Protein AF-A0A838WVD1-F1 (afdb_monomer_lite)

Foldseek 3Di:
DDDDDPDPDDLPVLVVLVVCLVVLVVVLVVVLVVCLVVVHPQLLLCLAFNAQQDFLQVCCVVDVDPVSVVSLVNCLPRFQQSVLSVLLSLLLVLLVVVVVCVVVVHDWPPCVLVVLVVQLVVQVCCCLQPALPGCSNLSSLLSNVQRVQVVDDPVSLVVQLVVLLVCLLVVLVVQLVVLVVVCVVCVPPDVPPPPPRPRRADDAPDSVRSSVVCVVCVPVSCPCSVSSNSLSSNSSSVSSVCVVVVVSPPVVVVSLVVLLCQQVVPLSCVLSVCNRGPGSSSVSCSNRPSSSSNNSND

InterPro domains:
  IPR052529 Bacterial Transport-Associated Protein [PTHR30590] (8-264)

pLDDT: mean 87.18, std 15.04, range [35.09, 98.69]

Sequence (298 aa):
MSTTALSGARHVGLDVARGIAILGTLATNIWIFSASAAGEKSLTMEALFGDANFALARELSANPSVDAVINALLHLITDGKFLGLLTIMFGIGLEIQRQSAERRGRRWPGGYYWRAGLLAVEGLINYIFVFEFDVLMGYGLTALAVAPILARSERVQKIFMWVALTVHVSAIVALDTLVALFSSAMPDGGQDAPEDTMQLGVPTDNYWAMVQHRVSHFVDGRLEIPIMFIMGLGIFIIGARLYRAGLFDPARADLRRKVLIVGLGIGLPLDWGMRLFATSAAAMTTRYVTSAIVAFGV

Radius of gyration: 20.8 Å; chains: 1; bounding box: 60×41×58 Å

Organism: NCBI:txid2594913

Structure (mmCIF, N/CA/C/O backbone):
data_AF-A0A838WVD1-F1
#
_entry.id   AF-A0A838WVD1-F1
#
loop_
_atom_site.group_PDB
_atom_site.id
_atom_site.type_symbol
_atom_site.label_atom_id
_atom_site.label_alt_id
_atom_site.label_comp_id
_atom_site.label_asym_id
_atom_site.label_entity_id
_atom_site.label_seq_id
_atom_site.pdbx_PDB_ins_code
_atom_site.Cartn_x
_atom_site.Cartn_y
_atom_site.Cartn_z
_atom_site.occupancy
_atom_site.B_iso_or_equiv
_atom_site.auth_seq_id
_atom_site.auth_comp_id
_atom_site.auth_asym_id
_atom_site.auth_atom_id
_atom_site.pdbx_PDB_model_num
ATOM 1 N N . MET A 1 1 ? -33.747 22.829 27.692 1.00 35.09 1 MET A N 1
ATOM 2 C CA . MET A 1 1 ? -33.307 21.420 27.762 1.00 35.09 1 MET A CA 1
ATOM 3 C C . MET A 1 1 ? -33.005 20.949 26.350 1.00 35.09 1 MET A C 1
ATOM 5 O O . MET A 1 1 ? -33.848 21.107 25.479 1.00 35.09 1 MET A O 1
ATOM 9 N N . SER A 1 2 ? -31.765 20.507 26.141 1.00 42.59 2 SER A N 1
ATOM 10 C CA . SER A 1 2 ? -31.131 20.113 24.878 1.00 42.59 2 SER A CA 1
ATOM 11 C C . SER A 1 2 ? -31.869 19.039 24.087 1.00 42.59 2 SER A C 1
ATOM 13 O O . SER A 1 2 ? -32.365 18.089 24.682 1.00 42.59 2 SER A O 1
ATOM 15 N N . THR A 1 3 ? -31.786 19.113 22.755 1.00 40.19 3 THR A N 1
ATOM 16 C CA . THR A 1 3 ? -31.232 18.041 21.893 1.00 40.19 3 THR A CA 1
ATOM 17 C C . THR A 1 3 ? -31.234 18.488 20.427 1.00 40.19 3 THR A C 1
ATOM 19 O O . THR A 1 3 ? -32.081 18.104 19.628 1.00 40.19 3 THR A O 1
ATOM 22 N N . THR A 1 4 ? -30.252 19.301 20.037 1.00 41.97 4 THR A N 1
ATOM 23 C CA . THR A 1 4 ? -29.861 19.405 18.627 1.00 41.97 4 THR A CA 1
ATOM 24 C C . THR A 1 4 ? -29.060 18.153 18.289 1.00 41.97 4 THR A C 1
ATOM 26 O O . THR A 1 4 ? -27.954 17.948 18.787 1.00 41.97 4 THR A O 1
ATOM 29 N N . ALA A 1 5 ? -29.666 17.271 17.498 1.00 38.56 5 ALA A N 1
ATOM 30 C CA . ALA A 1 5 ? -29.039 16.071 16.975 1.00 38.56 5 ALA A CA 1
ATOM 31 C C . ALA A 1 5 ? -27.717 16.430 16.274 1.00 38.56 5 ALA A C 1
ATOM 33 O O . ALA A 1 5 ? -27.703 17.181 15.299 1.00 38.56 5 ALA A O 1
ATOM 34 N N . LEU A 1 6 ? -26.602 15.891 16.773 1.00 40.25 6 LEU A N 1
ATOM 35 C CA . LEU A 1 6 ? -25.313 15.946 16.093 1.00 40.25 6 LEU A CA 1
ATOM 36 C C . LEU A 1 6 ? -25.417 15.109 14.814 1.00 40.25 6 LEU A C 1
ATOM 38 O O . LEU A 1 6 ? -25.216 13.895 14.821 1.00 40.25 6 LEU A O 1
ATOM 42 N N . SER A 1 7 ? -25.769 15.784 13.719 1.00 43.06 7 SER A N 1
ATOM 43 C CA . SER A 1 7 ? -25.481 15.362 12.351 1.00 43.06 7 SER A CA 1
ATOM 44 C C . SER A 1 7 ? -24.085 14.739 12.316 1.00 43.06 7 SER A C 1
ATOM 46 O O . SER A 1 7 ? -23.120 15.388 12.721 1.00 43.06 7 SER A O 1
ATOM 48 N N . GLY A 1 8 ? -23.989 13.479 11.879 1.00 47.72 8 GLY A N 1
ATOM 49 C CA . GLY A 1 8 ? -22.740 12.722 11.834 1.00 47.72 8 GLY A CA 1
ATOM 50 C C . GLY A 1 8 ? -21.636 13.545 11.182 1.00 47.72 8 GLY A C 1
ATOM 51 O O . GLY A 1 8 ? -21.687 13.807 9.983 1.00 47.72 8 GLY A O 1
ATOM 52 N N . ALA A 1 9 ? -20.674 13.994 11.988 1.00 57.19 9 ALA A N 1
ATOM 53 C CA . ALA A 1 9 ? -19.609 14.872 11.536 1.00 57.19 9 ALA A CA 1
ATOM 54 C C . ALA A 1 9 ? -18.816 14.167 10.430 1.00 57.19 9 ALA A C 1
ATOM 56 O O . ALA A 1 9 ? -18.104 13.190 10.666 1.00 57.19 9 ALA A O 1
ATOM 57 N N . ARG A 1 10 ? -18.986 14.645 9.198 1.00 67.69 10 ARG A N 1
ATOM 58 C CA . ARG A 1 10 ? -18.217 14.210 8.039 1.00 67.69 10 ARG A CA 1
ATOM 59 C C . ARG A 1 10 ? -16.758 14.595 8.280 1.00 67.69 10 ARG A C 1
ATOM 61 O O . ARG A 1 10 ? -16.444 15.772 8.439 1.00 67.69 10 ARG A O 1
ATOM 68 N N . HIS A 1 11 ? -15.864 13.613 8.335 1.00 79.69 11 HIS A N 1
ATOM 69 C CA . HIS A 1 11 ? -14.438 13.879 8.500 1.00 79.69 11 HIS A CA 1
ATOM 70 C C . HIS A 1 11 ? -13.853 14.325 7.158 1.00 79.69 11 HIS A C 1
ATOM 72 O O . HIS A 1 11 ? -13.430 13.493 6.362 1.00 79.69 11 HIS A O 1
ATOM 78 N N . VAL A 1 12 ? -13.814 15.638 6.913 1.00 86.06 12 VAL A N 1
ATOM 79 C CA . VAL A 1 12 ? -13.289 16.214 5.659 1.00 86.06 12 VAL A CA 1
ATOM 80 C C . VAL A 1 12 ? -11.885 15.688 5.345 1.00 86.06 12 VAL A C 1
ATOM 82 O O . VAL A 1 12 ? -11.628 15.284 4.218 1.00 86.06 12 VAL A O 1
ATOM 85 N N . GLY A 1 13 ? -11.004 15.594 6.348 1.00 84.00 13 GLY A N 1
ATOM 86 C CA . GLY A 1 13 ? -9.653 15.051 6.162 1.00 84.00 13 GLY A CA 1
ATOM 87 C C . GLY A 1 13 ? -9.627 13.592 5.692 1.00 84.00 13 GLY A C 1
ATOM 88 O O . GLY A 1 13 ? -8.783 13.231 4.882 1.00 84.00 13 GLY A O 1
ATOM 89 N N . LEU A 1 14 ? -10.581 12.764 6.131 1.00 88.44 14 LEU A N 1
ATOM 90 C CA . LEU A 1 14 ? -10.693 11.378 5.669 1.00 88.44 14 LEU A CA 1
ATOM 91 C C . LEU A 1 14 ? -11.142 11.308 4.205 1.00 88.44 14 LEU A C 1
ATOM 93 O O . LEU A 1 14 ? -10.646 10.479 3.446 1.00 88.44 14 LEU A O 1
ATOM 97 N N . ASP A 1 15 ? -12.078 12.165 3.805 1.00 90.69 15 ASP A N 1
ATOM 98 C CA . ASP A 1 15 ? -12.553 12.203 2.422 1.00 90.69 15 ASP A CA 1
ATOM 99 C C . ASP A 1 15 ? -11.473 12.718 1.468 1.00 90.69 15 ASP A C 1
ATOM 101 O O . ASP A 1 15 ? -11.310 12.167 0.381 1.00 90.69 15 ASP A O 1
ATOM 105 N N . VAL A 1 16 ? -10.700 13.721 1.896 1.00 90.56 16 VAL A N 1
ATOM 106 C CA . VAL A 1 16 ? -9.538 14.220 1.148 1.00 90.56 16 VAL A CA 1
ATOM 107 C C . VAL A 1 16 ? -8.487 13.121 1.002 1.00 90.56 16 VAL A C 1
ATOM 109 O O . VAL A 1 16 ? -8.063 12.854 -0.118 1.00 90.56 16 VAL A O 1
ATOM 112 N N . ALA A 1 17 ? -8.131 12.422 2.085 1.00 90.44 17 ALA A N 1
ATOM 113 C CA . ALA A 1 17 ? -7.160 11.327 2.033 1.00 90.44 17 ALA A CA 1
ATOM 114 C C . ALA A 1 17 ? -7.601 10.204 1.076 1.00 90.44 17 ALA A C 1
ATOM 116 O O . ALA A 1 17 ? -6.805 9.720 0.273 1.00 90.44 17 ALA A O 1
ATOM 117 N N . ARG A 1 18 ? -8.889 9.831 1.085 1.00 92.12 18 ARG A N 1
ATOM 118 C CA . ARG A 1 18 ? -9.450 8.873 0.114 1.00 92.12 18 ARG A CA 1
ATOM 119 C C . ARG A 1 18 ? -9.379 9.386 -1.320 1.00 92.12 18 ARG A C 1
ATOM 121 O O . ARG A 1 18 ? -9.012 8.624 -2.209 1.00 92.12 18 ARG A O 1
ATOM 128 N N . GLY A 1 19 ? -9.724 10.654 -1.539 1.00 93.06 19 GLY A N 1
ATOM 129 C CA . GLY A 1 19 ? -9.631 11.294 -2.850 1.00 93.06 19 GLY A CA 1
ATOM 130 C C . GLY A 1 19 ? -8.204 11.266 -3.394 1.00 93.06 19 GLY A C 1
ATOM 131 O O . GLY A 1 19 ? -7.999 10.837 -4.525 1.00 93.06 19 GLY A O 1
ATOM 132 N N . ILE A 1 20 ? -7.220 11.626 -2.565 1.00 94.06 20 ILE A N 1
ATOM 133 C CA . ILE A 1 20 ? -5.791 11.564 -2.905 1.00 94.06 20 ILE A CA 1
ATOM 134 C C . ILE A 1 20 ? -5.376 10.129 -3.240 1.00 94.06 20 ILE A C 1
ATOM 136 O O . ILE A 1 20 ? -4.711 9.908 -4.245 1.00 94.06 20 ILE A O 1
ATOM 140 N N . ALA A 1 21 ? -5.802 9.146 -2.444 1.00 93.19 21 ALA A N 1
ATOM 141 C CA . ALA A 1 21 ? -5.465 7.744 -2.669 1.00 93.19 21 ALA A CA 1
ATOM 142 C C . ALA A 1 21 ? -5.989 7.224 -4.020 1.00 93.19 21 ALA A C 1
ATOM 144 O O . ALA A 1 21 ? -5.251 6.586 -4.770 1.00 93.19 21 ALA A O 1
ATOM 145 N N . ILE A 1 22 ? -7.246 7.536 -4.356 1.00 91.81 22 ILE A N 1
ATOM 146 C CA . ILE A 1 22 ? -7.880 7.117 -5.616 1.00 91.81 22 ILE A CA 1
ATOM 147 C C . ILE A 1 22 ? -7.259 7.851 -6.808 1.00 91.81 22 ILE A C 1
ATOM 149 O O . ILE A 1 22 ? -6.852 7.208 -7.773 1.00 91.81 22 ILE A O 1
ATOM 153 N N . LEU A 1 23 ? -7.154 9.182 -6.742 1.00 93.12 23 LEU A N 1
ATOM 154 C CA . LEU A 1 23 ? -6.596 9.990 -7.831 1.00 93.12 23 LEU A CA 1
ATOM 155 C C . LEU A 1 23 ? -5.118 9.684 -8.064 1.00 93.12 23 LEU A C 1
ATOM 157 O O . LEU A 1 23 ? -4.689 9.597 -9.209 1.00 93.12 23 LEU A O 1
ATOM 161 N N . GLY A 1 24 ? -4.349 9.477 -6.997 1.00 91.19 24 GLY A N 1
ATOM 162 C CA . GLY A 1 24 ? -2.950 9.088 -7.091 1.00 91.19 24 GLY A CA 1
ATOM 163 C C . GLY A 1 24 ? -2.775 7.705 -7.707 1.00 91.19 24 GLY A C 1
ATOM 164 O O . GLY A 1 24 ? -1.950 7.538 -8.601 1.00 91.19 24 GLY A O 1
ATOM 165 N N . THR A 1 25 ? -3.604 6.732 -7.320 1.00 90.12 25 THR A N 1
ATOM 166 C CA . THR A 1 25 ? -3.602 5.396 -7.946 1.00 90.12 25 THR A CA 1
ATOM 167 C C . THR A 1 25 ? -3.969 5.475 -9.428 1.00 90.12 25 THR A C 1
ATOM 169 O O . THR A 1 25 ? -3.321 4.842 -10.258 1.00 90.12 25 THR A O 1
ATOM 172 N N . LEU A 1 26 ? -4.963 6.292 -9.789 1.00 90.50 26 LEU A N 1
ATOM 173 C CA . LEU A 1 26 ? -5.331 6.533 -11.184 1.00 90.50 26 LEU A CA 1
ATOM 174 C C . LEU A 1 26 ? -4.173 7.162 -11.972 1.00 90.50 26 LEU A C 1
ATOM 176 O O . LEU A 1 26 ? -3.810 6.652 -13.027 1.00 90.50 26 LEU A O 1
ATOM 180 N N . ALA A 1 27 ? -3.572 8.234 -11.451 1.00 88.44 27 ALA A N 1
ATOM 181 C CA . ALA A 1 27 ? -2.465 8.932 -12.100 1.00 88.44 27 ALA A CA 1
ATOM 182 C C . ALA A 1 27 ? -1.240 8.024 -12.286 1.00 88.44 27 ALA A C 1
ATOM 184 O O . ALA A 1 27 ? -0.632 8.029 -13.353 1.00 88.44 27 ALA A O 1
ATOM 185 N N . THR A 1 28 ? -0.926 7.204 -11.278 1.00 85.31 28 THR A N 1
ATOM 186 C CA . THR A 1 28 ? 0.168 6.221 -11.337 1.00 85.31 28 THR A CA 1
ATOM 187 C C . THR A 1 28 ? -0.062 5.229 -12.472 1.00 85.31 28 THR A C 1
ATOM 189 O O . THR A 1 28 ? 0.830 5.007 -13.282 1.00 85.31 28 THR A O 1
ATOM 192 N N . ASN A 1 29 ? -1.274 4.678 -12.576 1.00 86.38 29 ASN A N 1
ATOM 193 C CA . ASN A 1 29 ? -1.613 3.742 -13.644 1.00 86.38 29 ASN A CA 1
ATOM 194 C C . ASN A 1 29 ? -1.562 4.405 -15.025 1.00 86.38 29 ASN A C 1
ATOM 196 O O . ASN A 1 29 ? -0.965 3.842 -15.933 1.00 86.38 29 ASN A O 1
ATOM 200 N N . ILE A 1 30 ? -2.123 5.611 -15.188 1.00 85.62 30 ILE A N 1
ATOM 201 C CA . ILE A 1 30 ? -2.049 6.352 -16.462 1.00 85.62 30 ILE A CA 1
ATOM 202 C C . ILE A 1 30 ? -0.594 6.526 -16.900 1.00 85.62 30 ILE A C 1
ATOM 204 O O . ILE A 1 30 ? -0.271 6.272 -18.058 1.00 85.62 30 ILE A O 1
ATOM 208 N N . TRP A 1 31 ? 0.280 6.932 -15.980 1.00 83.69 31 TRP A N 1
ATOM 209 C CA . TRP A 1 31 ? 1.696 7.109 -16.274 1.00 83.69 31 TRP A CA 1
ATOM 210 C C . TRP A 1 31 ? 2.372 5.793 -16.674 1.00 83.69 31 TRP A C 1
ATOM 212 O O . TRP A 1 31 ? 3.015 5.740 -17.720 1.00 83.69 31 TRP A O 1
ATOM 222 N N . ILE A 1 32 ? 2.168 4.723 -15.900 1.00 76.81 32 ILE A N 1
ATOM 223 C CA . ILE A 1 32 ? 2.732 3.399 -16.188 1.00 76.81 32 ILE A CA 1
ATOM 224 C C . ILE A 1 32 ? 2.278 2.889 -17.568 1.00 76.81 32 ILE A C 1
ATOM 226 O O . ILE A 1 32 ? 3.111 2.439 -18.356 1.00 76.81 32 ILE A O 1
ATOM 230 N N . PHE A 1 33 ? 0.987 3.005 -17.903 1.00 77.88 33 PHE A N 1
ATOM 231 C CA . PHE A 1 33 ? 0.474 2.582 -19.213 1.00 77.88 33 PHE A CA 1
ATOM 232 C C . PHE A 1 33 ? 0.971 3.458 -20.353 1.00 77.88 33 PHE A C 1
ATOM 234 O O . PHE A 1 33 ? 1.273 2.936 -21.421 1.00 77.88 33 PHE A O 1
ATOM 241 N N . SER A 1 34 ? 1.080 4.769 -20.137 1.00 79.88 34 SER A N 1
ATOM 242 C CA . SER A 1 34 ? 1.618 5.682 -21.145 1.00 79.88 34 SER A CA 1
ATOM 243 C C . SER A 1 34 ? 3.074 5.354 -21.471 1.00 79.88 34 SER A C 1
ATOM 245 O O . SER A 1 34 ? 3.424 5.293 -22.645 1.00 79.88 34 SER A O 1
ATOM 247 N N . ALA A 1 35 ? 3.902 5.112 -20.450 1.00 71.06 35 ALA A N 1
ATOM 248 C CA . ALA A 1 35 ? 5.304 4.741 -20.636 1.00 71.06 35 ALA A CA 1
ATOM 249 C C . ALA A 1 35 ? 5.429 3.379 -21.342 1.00 71.06 35 ALA A C 1
ATOM 251 O O . ALA A 1 35 ? 6.171 3.246 -22.312 1.00 71.06 35 ALA A O 1
ATOM 252 N N . SER A 1 36 ? 4.627 2.393 -20.923 1.00 69.25 36 SER A N 1
ATOM 253 C CA . SER A 1 36 ? 4.601 1.071 -21.559 1.00 69.25 36 SER A CA 1
ATOM 254 C C . SER A 1 36 ? 4.162 1.134 -23.027 1.00 69.25 36 SER A C 1
ATOM 256 O O . SER A 1 36 ? 4.754 0.468 -23.871 1.00 69.25 36 SER A O 1
ATOM 258 N N . ALA A 1 37 ? 3.141 1.932 -23.355 1.00 68.88 37 ALA A N 1
ATOM 259 C CA . ALA A 1 37 ? 2.635 2.072 -24.722 1.00 68.88 37 ALA A CA 1
ATOM 260 C C . ALA A 1 37 ? 3.615 2.800 -25.656 1.00 68.88 37 ALA A C 1
ATOM 262 O O . ALA A 1 37 ? 3.606 2.559 -26.861 1.00 68.88 37 ALA A O 1
ATOM 263 N N . ALA A 1 38 ? 4.465 3.674 -25.112 1.00 65.81 38 ALA A N 1
ATOM 264 C CA . ALA A 1 38 ? 5.511 4.363 -25.862 1.00 65.81 38 ALA A CA 1
ATOM 265 C C . ALA A 1 38 ? 6.726 3.465 -26.178 1.00 65.81 38 ALA A C 1
ATOM 267 O O . ALA A 1 38 ? 7.640 3.904 -26.873 1.00 65.81 38 ALA A O 1
ATOM 268 N N . GLY A 1 39 ? 6.750 2.216 -25.687 1.00 62.53 39 GLY A N 1
ATOM 269 C CA . GLY A 1 39 ? 7.909 1.325 -25.803 1.00 62.53 39 GLY A CA 1
ATOM 270 C C . GLY A 1 39 ? 9.106 1.792 -24.969 1.00 62.53 39 GLY A C 1
ATOM 271 O O . GLY A 1 39 ? 10.232 1.351 -25.196 1.00 62.53 39 GLY A O 1
ATOM 272 N N . GLU A 1 40 ? 8.877 2.706 -24.024 1.00 62.69 40 GLU A N 1
ATOM 273 C CA . GLU A 1 40 ? 9.912 3.225 -23.144 1.00 62.69 40 GLU A CA 1
ATOM 274 C C . GLU A 1 40 ? 10.187 2.224 -22.024 1.00 62.69 40 GLU A C 1
ATOM 276 O O . GLU A 1 40 ? 9.269 1.669 -21.409 1.00 62.69 40 GLU A O 1
ATOM 281 N N . LYS A 1 41 ? 11.467 2.033 -21.697 1.00 62.31 41 LYS A N 1
ATOM 282 C CA . LYS A 1 41 ? 11.830 1.349 -20.461 1.00 62.31 41 LYS A CA 1
ATOM 283 C C . LYS A 1 41 ? 11.465 2.265 -19.293 1.00 62.31 41 LYS A C 1
ATOM 285 O O . LYS A 1 41 ? 12.146 3.244 -19.005 1.00 62.31 41 LYS A O 1
ATOM 290 N N . SER A 1 42 ? 10.320 2.006 -18.666 1.00 62.47 42 SER A N 1
ATOM 291 C CA . SER A 1 42 ? 9.891 2.782 -17.504 1.00 62.47 42 SER A CA 1
ATOM 292 C C . SER A 1 42 ? 10.791 2.472 -16.312 1.00 62.47 42 SER A C 1
ATOM 294 O O . SER A 1 42 ? 10.905 1.311 -15.920 1.00 62.47 42 SER A O 1
ATOM 296 N N . LEU A 1 43 ? 11.311 3.510 -15.649 1.00 66.69 43 LEU A N 1
ATOM 297 C CA . LEU A 1 43 ? 12.110 3.386 -14.419 1.00 66.69 43 LEU A CA 1
ATOM 298 C C . LEU A 1 43 ? 11.388 2.583 -13.318 1.00 66.69 43 LEU A C 1
ATOM 300 O O . LEU A 1 43 ? 12.031 1.979 -12.469 1.00 66.69 43 LEU A O 1
ATOM 304 N N . THR A 1 44 ? 10.046 2.553 -13.316 1.00 63.56 44 THR A N 1
ATOM 305 C CA . THR A 1 44 ? 9.276 1.693 -12.393 1.00 63.56 44 THR A CA 1
ATOM 306 C C . THR A 1 44 ? 9.383 0.212 -12.722 1.00 63.56 44 THR A C 1
ATOM 308 O O . THR A 1 44 ? 9.531 -0.596 -11.810 1.00 63.56 44 THR A O 1
ATOM 311 N N . MET A 1 45 ? 9.302 -0.145 -14.001 1.00 64.12 45 MET A N 1
ATOM 312 C CA . MET A 1 45 ? 9.375 -1.534 -14.448 1.00 64.12 45 MET A CA 1
ATOM 313 C C . MET A 1 45 ? 10.809 -2.044 -14.404 1.00 64.12 45 MET A C 1
ATOM 315 O O . MET A 1 45 ? 11.032 -3.169 -13.979 1.00 64.12 45 MET A O 1
ATOM 319 N N . GLU A 1 46 ? 11.785 -1.197 -14.729 1.00 66.75 46 GLU A N 1
ATOM 320 C CA . GLU A 1 46 ? 13.200 -1.514 -14.531 1.00 66.75 46 GLU A CA 1
ATOM 321 C C . GLU A 1 46 ? 13.519 -1.750 -13.057 1.00 66.75 46 GLU A C 1
ATOM 323 O O . GLU A 1 46 ? 14.163 -2.744 -12.725 1.00 66.75 46 GLU A O 1
ATOM 328 N N . ALA A 1 47 ? 13.001 -0.887 -12.174 1.00 62.19 47 ALA A N 1
ATOM 329 C CA . ALA A 1 47 ? 13.169 -1.052 -10.740 1.00 62.19 47 ALA A CA 1
ATOM 330 C C . ALA A 1 47 ? 12.525 -2.342 -10.217 1.00 62.19 47 ALA A C 1
ATOM 332 O O . ALA A 1 47 ? 13.103 -2.979 -9.349 1.00 62.19 47 ALA A O 1
ATOM 333 N N . LEU A 1 48 ? 11.349 -2.736 -10.709 1.00 61.78 48 LEU A N 1
ATOM 334 C CA . LEU A 1 48 ? 10.639 -3.903 -10.176 1.00 61.78 48 LEU A CA 1
ATOM 335 C C . LEU A 1 48 ? 11.039 -5.231 -10.838 1.00 61.78 48 LEU A C 1
ATOM 337 O O . LEU A 1 48 ? 11.030 -6.257 -10.160 1.00 61.78 48 LEU A O 1
ATOM 341 N N . PHE A 1 49 ? 11.368 -5.228 -12.133 1.00 62.12 49 PHE A N 1
ATOM 342 C CA . PHE A 1 49 ? 11.437 -6.447 -12.951 1.00 62.12 49 PHE A CA 1
ATOM 343 C C . PHE A 1 49 ? 12.515 -6.444 -14.051 1.00 62.12 49 PHE A C 1
ATOM 345 O O . PHE A 1 49 ? 12.652 -7.452 -14.737 1.00 62.12 49 PHE A O 1
ATOM 352 N N . GLY A 1 50 ? 13.246 -5.343 -14.269 1.00 67.94 50 GLY A N 1
ATOM 353 C CA . GLY A 1 50 ? 14.144 -5.211 -15.428 1.00 67.94 50 GLY A CA 1
ATOM 354 C C . GLY A 1 50 ? 15.585 -5.640 -15.161 1.00 67.94 50 GLY A C 1
ATOM 355 O O . GLY A 1 50 ? 16.034 -6.665 -15.658 1.00 67.94 50 GLY A O 1
ATOM 356 N N . ASP A 1 51 ? 16.325 -4.844 -14.391 1.00 77.12 51 ASP A N 1
ATOM 357 C CA . ASP A 1 51 ? 17.733 -5.099 -14.060 1.00 77.12 51 ASP A CA 1
ATOM 358 C C . ASP A 1 51 ? 17.912 -4.903 -12.564 1.00 77.12 51 ASP A C 1
ATOM 360 O O . ASP A 1 51 ? 17.760 -3.781 -12.100 1.00 77.12 51 ASP A O 1
ATOM 364 N N . ALA A 1 52 ? 18.265 -5.956 -11.820 1.00 80.44 52 ALA A N 1
ATOM 365 C CA . ALA A 1 52 ? 18.463 -5.939 -10.366 1.00 80.44 52 ALA A CA 1
ATOM 366 C C . ALA A 1 52 ? 19.655 -5.078 -9.887 1.00 80.44 52 ALA A C 1
ATOM 368 O O . ALA A 1 52 ? 19.766 -4.779 -8.690 1.00 80.44 52 ALA A O 1
ATOM 369 N N . ASN A 1 53 ? 20.543 -4.675 -10.801 1.00 83.62 53 ASN A N 1
ATOM 370 C CA . ASN A 1 53 ? 21.681 -3.791 -10.541 1.00 83.62 53 ASN A CA 1
ATOM 371 C C . ASN A 1 53 ? 21.394 -2.319 -10.877 1.00 83.62 53 ASN A C 1
ATOM 373 O O . ASN A 1 53 ? 22.233 -1.450 -10.580 1.00 83.62 53 ASN A O 1
ATOM 377 N N . PHE A 1 54 ? 20.226 -2.025 -11.455 1.00 85.81 54 PHE A N 1
ATOM 378 C CA . PHE A 1 54 ? 19.765 -0.670 -11.734 1.00 85.81 54 PHE A CA 1
ATOM 379 C C . PHE A 1 54 ? 19.754 0.171 -10.452 1.00 85.81 54 PHE A C 1
ATOM 381 O O . PHE A 1 54 ? 19.271 -0.273 -9.415 1.00 85.81 54 PHE A O 1
ATOM 388 N N . ALA A 1 55 ? 20.271 1.398 -10.513 1.00 90.31 55 ALA A N 1
ATOM 389 C CA . ALA A 1 55 ? 20.204 2.356 -9.412 1.00 90.31 55 ALA A CA 1
ATOM 390 C C . ALA A 1 55 ? 19.855 3.739 -9.962 1.00 90.31 55 ALA A C 1
ATOM 392 O O . ALA A 1 55 ? 20.583 4.277 -10.801 1.00 90.31 55 ALA A O 1
ATOM 393 N N . LEU A 1 56 ? 18.775 4.338 -9.458 1.00 89.69 56 LEU A N 1
ATOM 394 C CA . LEU A 1 56 ? 18.188 5.547 -10.037 1.00 89.69 56 LEU A CA 1
ATOM 395 C C . LEU A 1 56 ? 19.157 6.737 -10.058 1.00 89.69 56 LEU A C 1
ATOM 397 O O . LEU A 1 56 ? 19.246 7.440 -11.060 1.00 89.69 56 LEU A O 1
ATOM 401 N N . ALA A 1 57 ? 19.922 6.962 -8.985 1.00 91.56 57 ALA A N 1
ATOM 402 C CA . ALA A 1 57 ? 20.906 8.046 -8.952 1.00 91.56 57 ALA A CA 1
ATOM 403 C C . ALA A 1 57 ? 22.039 7.840 -9.970 1.00 91.56 57 ALA A C 1
ATOM 405 O O . ALA A 1 57 ? 22.552 8.816 -10.515 1.00 91.56 57 ALA A O 1
ATOM 406 N N . ARG A 1 58 ? 22.416 6.583 -10.247 1.00 90.12 58 ARG A N 1
ATOM 407 C CA . ARG A 1 58 ? 23.431 6.256 -11.257 1.00 90.12 58 ARG A CA 1
ATOM 408 C C . ARG A 1 58 ? 22.897 6.544 -12.654 1.00 90.12 58 ARG A C 1
ATOM 410 O O . ARG A 1 58 ? 23.588 7.206 -13.422 1.00 90.12 58 ARG A O 1
ATOM 417 N N . GLU A 1 59 ? 21.664 6.130 -12.933 1.00 86.81 59 GLU A N 1
ATOM 418 C CA . GLU A 1 59 ? 21.007 6.394 -14.214 1.00 86.81 59 GLU A CA 1
ATOM 419 C C . GLU A 1 59 ? 20.864 7.895 -14.471 1.00 86.81 59 GLU A C 1
ATOM 421 O O . GLU A 1 59 ? 21.322 8.395 -15.493 1.00 86.81 59 GLU A O 1
ATOM 426 N N . LEU A 1 60 ? 20.351 8.647 -13.494 1.00 89.69 60 LEU A N 1
ATOM 427 C CA . LEU A 1 60 ? 20.235 10.104 -13.597 1.00 89.69 60 LEU A CA 1
ATOM 428 C C . LEU A 1 60 ? 21.589 10.798 -13.787 1.00 89.69 60 LEU A C 1
ATOM 430 O O . LEU A 1 60 ? 21.650 11.847 -14.421 1.00 89.69 60 LEU A O 1
ATOM 434 N N . SER A 1 61 ? 22.672 10.241 -13.235 1.00 90.25 61 SER A N 1
ATOM 435 C CA . SER A 1 61 ? 24.020 10.788 -13.424 1.00 90.25 61 SER A CA 1
ATOM 436 C C . SER A 1 61 ? 24.607 10.479 -14.803 1.00 90.25 61 SER A C 1
ATOM 438 O O . SER A 1 61 ? 25.338 11.306 -15.346 1.00 90.25 61 SER A O 1
ATOM 440 N N . ALA A 1 62 ? 24.288 9.312 -15.368 1.00 88.38 62 ALA A N 1
ATOM 441 C CA . ALA A 1 62 ? 24.761 8.887 -16.681 1.00 88.38 62 ALA A CA 1
ATOM 442 C C . ALA A 1 62 ? 23.957 9.547 -17.812 1.00 88.38 62 ALA A C 1
ATOM 444 O O . ALA A 1 62 ? 24.541 10.009 -18.790 1.00 88.38 62 ALA A O 1
ATOM 445 N N . ASN A 1 63 ? 22.636 9.647 -17.639 1.00 83.62 63 ASN A N 1
ATOM 446 C CA . ASN A 1 63 ? 21.680 10.156 -18.618 1.00 83.62 63 ASN A CA 1
ATOM 447 C C . ASN A 1 63 ? 20.769 11.242 -17.999 1.00 83.62 63 ASN A C 1
ATOM 449 O O . ASN A 1 63 ? 19.581 11.004 -17.770 1.00 83.62 63 ASN A O 1
ATOM 453 N N . PRO A 1 64 ? 21.280 12.462 -17.735 1.00 85.38 64 PRO A N 1
ATOM 454 C CA . PRO A 1 64 ? 20.522 13.542 -17.093 1.00 85.38 64 PRO A CA 1
ATOM 455 C C . PRO A 1 64 ? 19.557 14.255 -18.062 1.00 85.38 64 PRO A C 1
ATOM 457 O O . PRO A 1 64 ? 19.581 15.482 -18.193 1.00 85.38 64 PRO A O 1
ATOM 460 N N . SER A 1 65 ? 18.718 13.511 -18.784 1.00 88.56 65 SER A N 1
ATOM 461 C CA . SER A 1 65 ? 17.684 14.109 -19.633 1.00 88.56 65 SER A CA 1
ATOM 462 C C . SER A 1 65 ? 16.524 14.653 -18.791 1.00 88.56 65 SER A C 1
ATOM 464 O O . SER A 1 65 ? 16.261 14.194 -17.676 1.00 88.56 65 SER A O 1
ATOM 466 N N . VAL A 1 66 ? 15.799 15.640 -19.327 1.00 87.88 66 VAL A N 1
ATOM 467 C CA . VAL A 1 66 ? 14.594 16.185 -18.673 1.00 87.88 66 VAL A CA 1
ATOM 468 C C . VAL A 1 66 ? 13.565 15.077 -18.443 1.00 87.88 66 VAL A C 1
ATOM 470 O O . VAL A 1 66 ? 12.989 14.990 -17.360 1.00 87.88 66 VAL A O 1
ATOM 473 N N . ASP A 1 67 ? 13.402 14.189 -19.420 1.00 83.94 67 ASP A N 1
ATOM 474 C CA . ASP A 1 67 ? 12.464 13.071 -19.342 1.00 83.94 67 ASP A CA 1
ATOM 475 C C . ASP A 1 67 ? 12.872 12.060 -18.263 1.00 83.94 67 ASP A C 1
ATOM 477 O O . ASP A 1 67 ? 12.017 11.595 -17.507 1.00 83.94 67 ASP A O 1
ATOM 481 N N . ALA A 1 68 ? 14.171 11.772 -18.112 1.00 83.12 68 ALA A N 1
ATOM 482 C CA . ALA A 1 68 ? 14.675 10.902 -17.049 1.00 83.12 68 ALA A CA 1
ATOM 483 C C . ALA A 1 68 ? 14.404 11.500 -15.661 1.00 83.12 68 ALA A C 1
ATOM 485 O O . ALA A 1 68 ? 13.937 10.801 -14.761 1.00 83.12 68 ALA A O 1
ATOM 486 N N . VAL A 1 69 ? 14.614 12.811 -15.492 1.00 88.25 69 VAL A N 1
ATOM 487 C CA . VAL A 1 69 ? 14.321 13.512 -14.231 1.00 88.25 69 VAL A CA 1
ATOM 488 C C . VAL A 1 69 ? 12.822 13.501 -13.923 1.00 88.25 69 VAL A C 1
ATOM 490 O O . VAL A 1 69 ? 12.436 13.233 -12.784 1.00 88.25 69 VAL A O 1
ATOM 493 N N . ILE A 1 70 ? 11.964 13.757 -14.915 1.00 87.81 70 ILE A N 1
ATOM 494 C CA . ILE A 1 70 ? 10.506 13.724 -14.733 1.00 87.81 70 ILE A CA 1
ATOM 495 C C . ILE A 1 70 ? 10.052 12.318 -14.332 1.00 87.81 70 ILE A C 1
ATOM 497 O O . ILE A 1 70 ? 9.349 12.171 -13.330 1.00 87.81 70 ILE A O 1
ATOM 501 N N . ASN A 1 71 ? 10.488 11.283 -15.053 1.00 84.81 71 ASN A N 1
ATOM 502 C CA . ASN A 1 71 ? 10.142 9.899 -14.735 1.00 84.81 71 ASN A CA 1
ATOM 503 C C . ASN A 1 71 ? 10.665 9.482 -13.352 1.00 84.81 71 ASN A C 1
ATOM 505 O O . ASN A 1 71 ? 9.962 8.791 -12.615 1.00 84.81 71 ASN A O 1
ATOM 509 N N . ALA A 1 72 ? 11.854 9.942 -12.956 1.00 88.69 72 ALA A N 1
ATOM 510 C CA . ALA A 1 72 ? 12.405 9.685 -11.630 1.00 88.69 72 ALA A CA 1
ATOM 511 C C . ALA A 1 72 ? 11.565 10.332 -10.522 1.00 88.69 72 ALA A C 1
ATOM 513 O O . ALA A 1 72 ? 11.268 9.694 -9.513 1.00 88.69 72 ALA A O 1
ATOM 514 N N . LEU A 1 73 ? 11.135 11.582 -10.709 1.00 89.81 73 LEU A N 1
ATOM 515 C CA . LEU A 1 73 ? 10.260 12.266 -9.755 1.00 89.81 73 LEU A CA 1
ATOM 516 C C . LEU A 1 73 ? 8.898 11.579 -9.651 1.00 89.81 73 LEU A C 1
ATOM 518 O O . LEU A 1 73 ? 8.402 11.369 -8.542 1.00 89.81 73 LEU A O 1
ATOM 522 N N . LEU A 1 74 ? 8.313 11.183 -10.785 1.00 88.81 74 LEU A N 1
ATOM 523 C CA . LEU A 1 74 ? 7.070 10.415 -10.801 1.00 88.81 74 LEU A CA 1
ATOM 524 C C . LEU A 1 74 ? 7.248 9.085 -10.066 1.00 88.81 74 LEU A C 1
ATOM 526 O O . LEU A 1 74 ? 6.445 8.784 -9.185 1.00 88.81 74 LEU A O 1
ATOM 530 N N . HIS A 1 75 ? 8.332 8.347 -10.313 1.00 87.75 75 HIS A N 1
ATOM 531 C CA . HIS A 1 75 ? 8.659 7.122 -9.581 1.00 87.75 75 HIS A CA 1
ATOM 532 C C . HIS A 1 75 ? 8.749 7.362 -8.063 1.00 87.75 75 HIS A C 1
ATOM 534 O O . HIS A 1 75 ? 8.081 6.686 -7.279 1.00 87.75 75 HIS A O 1
ATOM 540 N N . LEU A 1 76 ? 9.512 8.373 -7.638 1.00 91.81 76 LEU A N 1
ATOM 541 C CA . LEU A 1 76 ? 9.722 8.704 -6.225 1.00 91.81 76 LEU A CA 1
ATOM 542 C C . LEU A 1 76 ? 8.437 9.132 -5.504 1.00 91.81 76 LEU A C 1
ATOM 544 O O . LEU A 1 76 ? 8.303 8.897 -4.301 1.00 91.81 76 LEU A O 1
ATOM 548 N N . ILE A 1 77 ? 7.493 9.760 -6.205 1.00 90.19 77 ILE A N 1
ATOM 549 C CA . ILE A 1 77 ? 6.251 10.282 -5.613 1.00 90.19 77 ILE A CA 1
ATOM 550 C C . ILE A 1 77 ? 5.114 9.259 -5.664 1.00 90.19 77 ILE A C 1
ATOM 552 O O . ILE A 1 77 ? 4.274 9.240 -4.765 1.00 90.19 77 ILE A O 1
ATOM 556 N N . THR A 1 78 ? 5.057 8.426 -6.698 1.00 88.19 78 THR A N 1
ATOM 557 C CA . THR A 1 78 ? 3.861 7.620 -6.980 1.00 88.19 78 THR A CA 1
ATOM 558 C C . THR A 1 78 ? 4.000 6.165 -6.552 1.00 88.19 78 THR A C 1
ATOM 560 O O . THR A 1 78 ? 3.059 5.609 -5.975 1.00 88.19 78 THR A O 1
ATOM 563 N N . ASP A 1 79 ? 5.170 5.556 -6.759 1.00 88.25 79 ASP A N 1
ATOM 564 C CA . ASP A 1 79 ? 5.323 4.114 -6.595 1.00 88.25 79 ASP A CA 1
ATOM 565 C C . ASP A 1 79 ? 5.128 3.687 -5.131 1.00 88.25 79 ASP A C 1
ATOM 567 O O . ASP A 1 79 ? 5.710 4.254 -4.202 1.00 88.25 79 ASP A O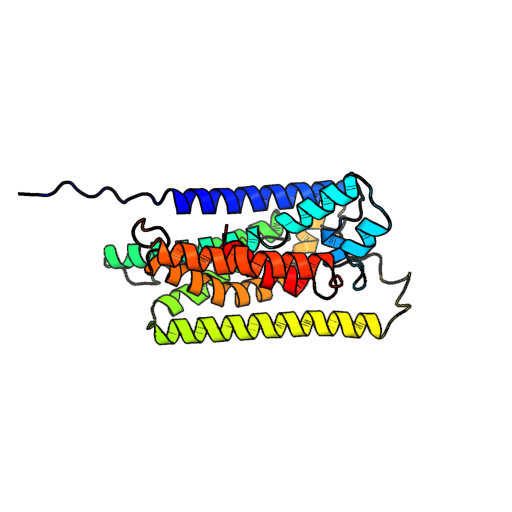 1
ATOM 571 N N . GLY A 1 80 ? 4.233 2.716 -4.927 1.00 88.94 80 GLY A N 1
ATOM 572 C CA . GLY A 1 80 ? 3.849 2.142 -3.631 1.00 88.94 80 GLY A CA 1
ATOM 573 C C . GLY A 1 80 ? 3.073 3.057 -2.666 1.00 88.94 80 GLY A C 1
ATOM 574 O O . GLY A 1 80 ? 2.320 2.560 -1.827 1.00 88.94 80 GLY A O 1
ATOM 575 N N . LYS A 1 81 ? 3.198 4.387 -2.753 1.00 94.31 81 LYS A N 1
ATOM 576 C CA . LYS A 1 81 ? 2.663 5.316 -1.731 1.00 94.31 81 LYS A CA 1
ATOM 577 C C . LYS A 1 81 ? 1.142 5.384 -1.738 1.00 94.31 81 LYS A C 1
ATOM 579 O O . LYS A 1 81 ? 0.520 5.327 -0.679 1.00 94.31 81 LYS A O 1
ATOM 584 N N . PHE A 1 82 ? 0.527 5.437 -2.918 1.00 94.31 82 PHE A N 1
ATOM 585 C CA . PHE A 1 82 ? -0.935 5.441 -3.025 1.00 94.31 82 PHE A CA 1
ATOM 586 C C . PHE A 1 82 ? -1.550 4.079 -2.700 1.00 94.31 82 PHE A C 1
ATOM 588 O O . PHE A 1 82 ? -2.611 4.035 -2.080 1.00 94.31 82 PHE A O 1
ATOM 595 N N . LEU A 1 83 ? -0.847 2.982 -3.003 1.00 93.88 83 LEU A N 1
ATOM 596 C CA . LEU A 1 83 ? -1.208 1.644 -2.531 1.00 93.88 83 LEU A CA 1
ATOM 597 C C . LEU A 1 83 ? -1.190 1.587 -0.994 1.00 93.88 83 LEU A C 1
ATOM 599 O O . LEU A 1 83 ? -2.151 1.131 -0.369 1.00 93.88 83 LEU A O 1
ATOM 603 N N . GLY A 1 84 ? -0.132 2.103 -0.364 1.00 95.94 84 GLY A N 1
ATOM 604 C CA . GLY A 1 84 ? -0.048 2.234 1.091 1.00 95.94 84 GLY A CA 1
ATOM 605 C C . GLY A 1 84 ? -1.200 3.065 1.661 1.00 95.94 84 GLY A C 1
ATOM 606 O O . GLY A 1 84 ? -1.873 2.637 2.600 1.00 95.94 84 GLY A O 1
ATOM 607 N N . LEU A 1 85 ? -1.496 4.212 1.043 1.00 96.69 85 LEU A N 1
ATOM 608 C CA . LEU A 1 85 ? -2.553 5.116 1.493 1.00 96.69 85 LEU A CA 1
ATOM 609 C C . LEU A 1 85 ? -3.938 4.470 1.371 1.00 96.69 85 LEU A C 1
ATOM 611 O O . LEU A 1 85 ? -4.710 4.504 2.331 1.00 96.69 85 LEU A O 1
ATOM 615 N N . LEU A 1 86 ? -4.238 3.813 0.245 1.00 95.38 86 LEU A N 1
ATOM 616 C CA . LEU A 1 86 ? -5.463 3.026 0.071 1.00 95.38 86 LEU A CA 1
ATOM 617 C C . LEU A 1 86 ? -5.583 1.942 1.146 1.00 95.38 86 LEU A C 1
ATOM 619 O O . LEU A 1 86 ? -6.640 1.810 1.765 1.00 95.38 86 LEU A O 1
ATOM 623 N N . THR A 1 87 ? -4.493 1.230 1.437 1.00 97.00 87 THR A N 1
ATOM 624 C CA . THR A 1 87 ? -4.456 0.178 2.466 1.00 97.00 87 THR A CA 1
ATOM 625 C C . THR A 1 87 ? -4.820 0.738 3.849 1.00 97.00 87 THR A C 1
ATOM 627 O O . THR A 1 87 ? -5.657 0.173 4.558 1.00 97.00 87 THR A O 1
ATOM 630 N N . ILE A 1 88 ? -4.262 1.893 4.225 1.00 97.88 88 ILE A N 1
ATOM 631 C CA . ILE A 1 88 ? -4.603 2.590 5.478 1.00 97.88 88 ILE A CA 1
ATOM 632 C C . ILE A 1 88 ? -6.082 3.009 5.465 1.00 97.88 88 ILE A C 1
ATOM 634 O O . ILE A 1 88 ? -6.806 2.765 6.438 1.00 97.88 88 ILE A O 1
ATOM 638 N N . MET A 1 89 ? -6.559 3.600 4.364 1.00 96.31 89 MET A N 1
ATOM 639 C CA . MET A 1 89 ? -7.944 4.068 4.232 1.00 96.31 89 MET A CA 1
ATOM 640 C C . MET A 1 89 ? -8.965 2.932 4.325 1.00 96.31 89 MET A C 1
ATOM 642 O O . MET A 1 89 ? -10.027 3.122 4.930 1.00 96.31 89 MET A O 1
ATOM 646 N N . PHE A 1 90 ? -8.653 1.752 3.789 1.00 96.44 90 PHE A N 1
ATOM 647 C CA . PHE A 1 90 ? -9.484 0.561 3.949 1.00 96.44 90 PHE A CA 1
ATOM 648 C C . PHE A 1 90 ? -9.552 0.108 5.410 1.00 96.44 90 PHE A C 1
ATOM 650 O O . PHE A 1 90 ? -10.651 -0.132 5.915 1.00 96.44 90 PHE A O 1
ATOM 657 N N . GLY A 1 91 ? -8.423 0.085 6.127 1.00 97.56 91 GLY A N 1
ATOM 658 C CA . GLY A 1 91 ? -8.390 -0.192 7.569 1.00 97.56 91 GLY A CA 1
ATOM 659 C C . GLY A 1 91 ? -9.251 0.765 8.396 1.00 97.56 91 GLY A C 1
ATOM 660 O O . GLY A 1 91 ? -10.027 0.348 9.259 1.00 97.56 91 GLY A O 1
ATOM 661 N N . ILE A 1 92 ? -9.175 2.061 8.086 1.00 97.44 92 ILE A N 1
ATOM 662 C CA . ILE A 1 92 ? -10.022 3.090 8.706 1.00 97.44 92 ILE A CA 1
ATOM 663 C C . ILE A 1 92 ? -11.500 2.863 8.353 1.00 97.44 92 ILE A C 1
ATOM 665 O O . ILE A 1 92 ? -12.371 2.920 9.222 1.00 97.44 92 ILE A O 1
ATOM 669 N N . GLY A 1 93 ? -11.801 2.575 7.083 1.00 95.88 93 GLY A N 1
ATOM 670 C CA . GLY A 1 93 ? -13.155 2.287 6.608 1.00 95.88 93 GLY A CA 1
ATOM 671 C C . GLY A 1 93 ? -13.782 1.060 7.276 1.00 95.88 93 GLY A C 1
ATOM 672 O O . GLY A 1 93 ? -14.970 1.086 7.612 1.00 95.88 93 GLY A O 1
ATOM 673 N N . LEU A 1 94 ? -12.988 0.016 7.513 1.00 96.69 94 LEU A N 1
ATOM 674 C CA . LEU A 1 94 ? -13.382 -1.183 8.251 1.00 96.69 94 LEU A CA 1
ATOM 675 C C . LEU A 1 94 ? -13.802 -0.831 9.686 1.00 96.69 94 LEU A C 1
ATOM 677 O O . LEU A 1 94 ? -14.885 -1.218 10.126 1.00 96.69 94 LEU A O 1
ATOM 681 N N . GLU A 1 95 ? -12.995 -0.041 10.396 1.00 97.38 95 GLU A N 1
ATOM 682 C CA . GLU A 1 95 ? -13.302 0.382 11.767 1.00 97.38 95 GLU A CA 1
ATOM 683 C C . GLU A 1 95 ? -14.537 1.289 11.849 1.00 97.38 95 GLU A C 1
ATOM 685 O O . GLU A 1 95 ? -15.356 1.142 12.757 1.00 97.38 95 GLU A O 1
ATOM 690 N N . ILE A 1 96 ? -14.727 2.190 10.881 1.00 95.38 96 ILE A N 1
ATOM 691 C CA . ILE A 1 96 ? -15.945 3.011 10.791 1.00 95.38 96 ILE A CA 1
ATOM 692 C C . ILE A 1 96 ? -17.185 2.117 10.678 1.00 95.38 96 ILE A C 1
ATOM 694 O O . ILE A 1 96 ? -18.196 2.356 11.348 1.00 95.38 96 ILE A O 1
ATOM 698 N N . GLN A 1 97 ? -17.117 1.068 9.852 1.00 95.62 97 GLN A N 1
ATOM 699 C CA . GLN A 1 97 ? -18.212 0.108 9.712 1.00 95.62 97 GLN A CA 1
ATOM 700 C C . GLN A 1 97 ? -18.431 -0.700 10.995 1.00 95.62 97 GLN A C 1
ATOM 702 O O . GLN A 1 97 ? -19.589 -0.906 11.373 1.00 95.62 97 GLN A O 1
ATOM 707 N N . ARG A 1 98 ? -17.357 -1.072 11.703 1.00 96.69 98 ARG A N 1
ATOM 708 C CA . ARG A 1 98 ? -17.418 -1.736 13.014 1.00 96.69 98 ARG A CA 1
ATOM 709 C C . ARG A 1 98 ? -18.147 -0.885 14.049 1.00 96.69 98 ARG A C 1
ATOM 711 O O . ARG A 1 98 ? -19.165 -1.320 14.583 1.00 96.69 98 ARG A O 1
ATOM 718 N N . GLN A 1 99 ? -17.710 0.357 14.256 1.00 95.25 99 GLN A N 1
ATOM 719 C CA . GLN A 1 99 ? -18.364 1.286 15.187 1.00 95.25 99 GLN A CA 1
ATOM 720 C C . GLN A 1 99 ? -19.807 1.582 14.777 1.00 95.25 99 GLN A C 1
ATOM 722 O O . GLN A 1 99 ? -20.686 1.735 15.624 1.00 95.25 99 GLN A O 1
ATOM 727 N N . SER A 1 100 ? -20.087 1.657 13.473 1.00 94.06 100 SER A N 1
ATOM 728 C CA . SER A 1 100 ? -21.457 1.830 13.004 1.00 94.06 100 SER A CA 1
ATOM 729 C C . SER A 1 100 ? -22.345 0.622 13.306 1.00 94.06 100 SER A C 1
ATOM 731 O O . SER A 1 100 ? -23.530 0.829 13.567 1.00 94.06 100 SER A O 1
ATOM 733 N N . ALA A 1 101 ? -21.823 -0.604 13.238 1.00 94.56 101 ALA A N 1
ATOM 734 C CA . ALA A 1 101 ? -22.559 -1.807 13.618 1.00 94.56 101 ALA A CA 1
ATOM 735 C C . ALA A 1 101 ? -22.839 -1.825 15.128 1.00 94.56 101 ALA A C 1
ATOM 737 O O . ALA A 1 101 ? -23.991 -2.021 15.516 1.00 94.56 101 ALA A O 1
ATOM 738 N N . GLU A 1 102 ? -21.832 -1.513 15.950 1.00 93.38 102 GLU A N 1
ATOM 739 C CA . GLU A 1 102 ? -21.961 -1.422 17.412 1.00 93.38 102 GLU A CA 1
ATOM 740 C C . GLU A 1 102 ? -22.996 -0.375 17.835 1.00 93.38 102 GLU A C 1
ATOM 742 O O . GLU A 1 102 ? -23.919 -0.692 18.582 1.00 93.38 102 GLU A O 1
ATOM 747 N N . ARG A 1 103 ? -22.925 0.846 17.280 1.00 94.81 103 ARG A N 1
ATOM 748 C CA . ARG A 1 103 ? -23.908 1.916 17.550 1.00 94.81 103 ARG A CA 1
ATOM 749 C C . ARG A 1 103 ? -25.342 1.533 17.180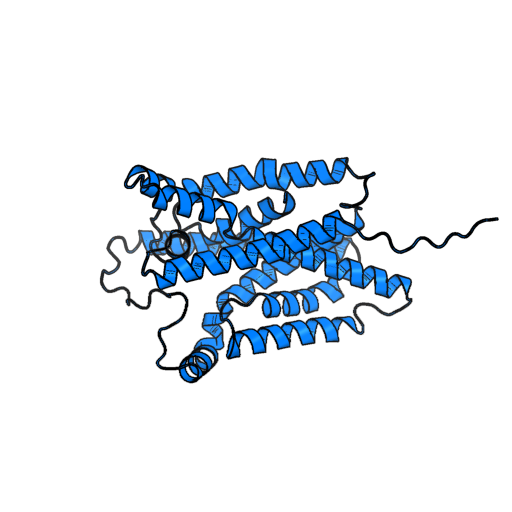 1.00 94.81 103 ARG A C 1
ATOM 751 O O . ARG A 1 103 ? -26.282 2.075 17.744 1.00 94.81 103 ARG A O 1
ATOM 758 N N . ARG A 1 104 ? -25.516 0.624 16.217 1.00 94.94 104 ARG A N 1
ATOM 759 C CA . ARG A 1 104 ? -26.825 0.125 15.762 1.00 94.94 104 ARG A CA 1
ATOM 760 C C . ARG A 1 104 ? -27.236 -1.184 16.447 1.00 94.94 104 ARG A C 1
ATOM 762 O O . ARG A 1 104 ? -28.197 -1.803 15.999 1.00 94.94 104 ARG A O 1
ATOM 769 N N . GLY A 1 105 ? -26.495 -1.645 17.459 1.00 93.38 105 GLY A N 1
ATOM 770 C CA . GLY A 1 105 ? -26.771 -2.900 18.164 1.00 93.38 105 GLY A CA 1
ATOM 771 C C . GLY A 1 105 ? -26.659 -4.155 17.287 1.00 93.38 105 GLY A C 1
ATOM 772 O O . GLY A 1 105 ? -27.256 -5.183 17.598 1.00 93.38 105 GLY A O 1
ATOM 773 N N . ARG A 1 106 ? -25.933 -4.090 16.163 1.00 94.19 106 ARG A N 1
ATOM 774 C CA . ARG A 1 106 ? -25.738 -5.229 15.252 1.00 94.19 106 ARG A CA 1
ATOM 775 C C . ARG A 1 106 ? -24.490 -6.016 15.643 1.00 94.19 106 ARG A C 1
ATOM 777 O O . ARG A 1 106 ? -23.484 -5.440 16.042 1.00 94.19 106 ARG A O 1
ATOM 784 N N . ARG A 1 107 ? -24.531 -7.338 15.458 1.00 93.69 107 ARG A N 1
ATOM 785 C CA . ARG A 1 107 ? -23.364 -8.211 15.661 1.00 93.69 107 ARG A CA 1
ATOM 786 C C . ARG A 1 107 ? -22.269 -7.890 14.636 1.00 93.69 107 ARG A C 1
ATOM 788 O O . ARG A 1 107 ? -22.558 -7.779 13.445 1.00 93.69 107 ARG A O 1
ATOM 795 N N . TRP A 1 108 ? -21.024 -7.807 15.097 1.00 95.88 108 TRP A N 1
ATOM 796 C CA . TRP A 1 108 ? -19.826 -7.683 14.265 1.00 95.88 108 TRP A CA 1
ATOM 797 C C . TRP A 1 108 ? -19.023 -8.999 14.278 1.00 95.88 108 TRP A C 1
ATOM 799 O O . TRP A 1 108 ? -18.911 -9.599 15.348 1.00 95.88 108 TRP A O 1
ATOM 809 N N . PRO A 1 109 ? -18.449 -9.465 13.148 1.00 93.12 109 PRO A N 1
ATOM 810 C CA . PRO A 1 109 ? -18.514 -8.872 11.804 1.00 93.12 109 PRO A CA 1
ATOM 811 C C . PRO A 1 109 ? -19.867 -9.026 11.105 1.00 93.12 109 PRO A C 1
ATOM 813 O O . PRO A 1 109 ? -20.216 -8.196 10.272 1.00 93.12 109 PRO A O 1
ATOM 816 N N . GLY A 1 110 ? -20.668 -10.030 11.479 1.00 92.44 110 GLY A N 1
ATOM 817 C CA . GLY A 1 110 ? -22.042 -10.207 10.996 1.00 92.44 110 GLY A CA 1
ATOM 818 C C . GLY A 1 110 ? -22.167 -10.069 9.473 1.00 92.44 110 GLY A C 1
ATOM 819 O O . GLY A 1 110 ? -21.456 -10.727 8.719 1.00 92.44 110 GLY A O 1
ATOM 820 N N . GLY A 1 111 ? -23.040 -9.165 9.018 1.00 91.62 111 GLY A N 1
ATOM 821 C CA . GLY A 1 111 ? -23.258 -8.896 7.589 1.00 91.62 111 GLY A CA 1
ATOM 822 C C . GLY A 1 111 ? -22.089 -8.220 6.858 1.00 91.62 111 GLY A C 1
ATOM 823 O O . GLY A 1 111 ? -22.162 -8.043 5.644 1.00 91.62 111 GLY A O 1
ATOM 824 N N . TYR A 1 112 ? -21.015 -7.832 7.553 1.00 95.44 112 TYR A N 1
ATOM 825 C CA . TYR A 1 112 ? -19.819 -7.289 6.909 1.00 95.44 112 TYR A CA 1
ATOM 826 C C . TYR A 1 112 ? -19.106 -8.332 6.037 1.00 95.44 112 TYR A C 1
ATOM 828 O O . TYR A 1 112 ? -18.594 -7.969 4.982 1.00 95.44 112 TYR A O 1
ATOM 836 N N . TYR A 1 113 ? -19.146 -9.621 6.406 1.00 95.25 113 TYR A N 1
ATOM 837 C CA . TYR A 1 113 ? -18.560 -10.692 5.587 1.00 95.25 113 TYR A CA 1
ATOM 838 C C . TYR A 1 113 ? -19.136 -10.727 4.173 1.00 95.25 113 TYR A C 1
ATOM 840 O O . TYR A 1 113 ? -18.399 -10.944 3.222 1.00 95.25 113 TYR A O 1
ATOM 848 N N . TRP A 1 114 ? -20.430 -10.440 4.020 1.00 96.25 114 TRP A N 1
ATOM 849 C CA . TRP A 1 114 ? -21.050 -10.352 2.702 1.00 96.25 114 TRP A CA 1
ATOM 850 C C . TRP A 1 114 ? -20.467 -9.204 1.876 1.00 96.25 114 TRP A C 1
ATOM 852 O O . TRP A 1 114 ? -20.142 -9.385 0.712 1.00 96.25 114 TRP A O 1
ATOM 862 N N . ARG A 1 115 ? -20.265 -8.032 2.486 1.00 95.38 115 ARG A N 1
ATOM 863 C CA . ARG A 1 115 ? -19.684 -6.868 1.798 1.00 95.38 115 ARG A CA 1
ATOM 864 C C . ARG A 1 115 ? -18.238 -7.115 1.381 1.00 95.38 115 ARG A C 1
ATOM 866 O O . ARG A 1 115 ? -17.877 -6.806 0.255 1.00 95.38 115 ARG A O 1
ATOM 873 N N . ALA A 1 116 ? -17.427 -7.669 2.280 1.00 96.69 116 ALA A N 1
ATOM 874 C CA . ALA A 1 116 ? -16.032 -7.984 1.988 1.00 96.69 116 ALA A CA 1
ATOM 875 C C . ALA A 1 116 ? -15.900 -9.146 0.984 1.00 96.69 116 ALA A C 1
ATOM 877 O O . ALA A 1 116 ? -15.030 -9.108 0.122 1.00 96.69 116 ALA A O 1
ATOM 878 N N . GLY A 1 117 ? -16.800 -10.132 1.042 1.00 97.50 117 GLY A N 1
ATOM 879 C CA . GLY A 1 117 ? -16.891 -11.206 0.054 1.00 97.50 117 GLY A CA 1
ATOM 880 C C . GLY A 1 117 ? -17.286 -10.691 -1.329 1.00 97.50 117 GLY A C 1
ATOM 881 O O . GLY A 1 117 ? -16.638 -11.039 -2.307 1.00 97.50 117 GLY A O 1
ATOM 882 N N . LEU A 1 118 ? -18.282 -9.801 -1.410 1.00 97.50 118 LEU A N 1
ATOM 883 C CA . LEU A 1 118 ? -18.646 -9.133 -2.661 1.00 97.50 118 LEU A CA 1
ATOM 884 C C . LEU A 1 118 ? -17.482 -8.321 -3.234 1.00 97.50 118 LEU A C 1
ATOM 886 O O . LEU A 1 118 ? -17.253 -8.400 -4.430 1.00 97.50 118 LEU A O 1
ATOM 890 N N . LEU A 1 119 ? -16.727 -7.606 -2.396 1.00 96.56 119 LEU A N 1
ATOM 891 C CA . LEU A 1 119 ? -15.529 -6.875 -2.824 1.00 96.56 119 LEU A CA 1
ATOM 892 C C . LEU A 1 119 ? -14.446 -7.818 -3.377 1.00 96.56 119 LEU A C 1
ATOM 894 O O . LEU A 1 119 ? -13.828 -7.527 -4.394 1.00 96.56 119 LEU A O 1
ATOM 898 N N . ALA A 1 120 ? -14.234 -8.971 -2.734 1.00 96.94 120 ALA A N 1
ATOM 899 C CA . ALA A 1 120 ? -13.280 -9.966 -3.219 1.00 96.94 120 ALA A CA 1
ATOM 900 C C . ALA A 1 120 ? -13.714 -10.573 -4.565 1.00 96.94 120 ALA A C 1
ATOM 902 O O . ALA A 1 120 ? -12.890 -10.740 -5.460 1.00 96.94 120 ALA A O 1
ATOM 903 N N . VAL A 1 121 ? -15.009 -10.869 -4.720 1.00 97.38 121 VAL A N 1
ATOM 904 C CA . VAL A 1 121 ? -15.586 -11.374 -5.976 1.00 97.38 121 VAL A CA 1
ATOM 905 C C . VAL A 1 121 ? -15.550 -10.310 -7.070 1.00 97.38 121 VAL A C 1
ATOM 907 O O . VAL A 1 121 ? -15.217 -10.626 -8.206 1.00 97.38 121 VAL A O 1
ATOM 910 N N . GLU A 1 122 ? -15.845 -9.053 -6.743 1.00 97.50 122 GLU A N 1
ATOM 911 C CA . GLU A 1 122 ? -15.704 -7.931 -7.670 1.00 97.50 122 GLU A CA 1
ATOM 912 C C . GLU A 1 122 ? -14.261 -7.825 -8.164 1.00 97.50 122 GLU A C 1
ATOM 914 O O . GLU A 1 122 ? -14.052 -7.773 -9.369 1.00 97.50 122 GLU A O 1
ATOM 919 N N . GLY A 1 123 ? -13.271 -7.878 -7.269 1.00 95.25 123 GLY A N 1
ATOM 920 C CA . GLY A 1 123 ? -11.860 -7.857 -7.657 1.00 95.25 123 GLY A CA 1
ATOM 921 C C . GLY A 1 123 ? -11.427 -9.073 -8.484 1.00 95.25 123 GLY A C 1
ATOM 922 O O . GLY A 1 123 ? -10.596 -8.970 -9.387 1.00 95.25 123 GLY A O 1
ATOM 923 N N . LEU A 1 124 ? -12.024 -10.242 -8.235 1.00 95.12 124 LEU A N 1
ATOM 924 C CA . LEU A 1 124 ? -11.814 -11.427 -9.068 1.00 95.12 124 LEU A CA 1
ATOM 925 C C . LEU A 1 124 ? -12.355 -11.220 -10.489 1.00 95.12 124 LEU A C 1
ATOM 927 O O . LEU A 1 124 ? -11.653 -11.489 -11.461 1.00 95.12 124 LEU A O 1
ATOM 931 N N . ILE A 1 125 ? -13.585 -10.722 -10.611 1.00 96.38 125 ILE A N 1
ATOM 932 C CA . ILE A 1 125 ? -14.210 -10.409 -11.902 1.00 96.38 125 ILE A CA 1
ATOM 933 C C . ILE A 1 125 ? -13.415 -9.305 -12.608 1.00 96.38 125 ILE A C 1
ATOM 935 O O . ILE A 1 125 ? -13.125 -9.422 -13.797 1.00 96.38 125 ILE A O 1
ATOM 939 N N . ASN A 1 126 ? -13.023 -8.260 -11.876 1.00 94.00 126 ASN A N 1
ATOM 940 C CA . ASN A 1 126 ? -12.234 -7.155 -12.400 1.00 94.00 126 ASN A CA 1
ATOM 941 C C . ASN A 1 126 ? -10.906 -7.655 -12.966 1.00 94.00 126 ASN A C 1
ATOM 943 O O . ASN A 1 126 ? -10.567 -7.307 -14.086 1.00 94.00 126 ASN A O 1
ATOM 947 N N . TYR A 1 127 ? -10.216 -8.550 -12.270 1.00 92.44 127 TYR A N 1
ATOM 948 C CA . TYR A 1 127 ? -9.002 -9.154 -12.799 1.00 92.44 127 TYR A CA 1
ATOM 949 C C . TYR A 1 127 ? -9.210 -9.922 -14.085 1.00 92.44 127 TYR A C 1
ATOM 951 O O . TYR A 1 127 ? -8.553 -9.638 -15.081 1.00 92.44 127 TYR A O 1
ATOM 959 N N . ILE A 1 128 ? -10.156 -10.861 -14.083 1.00 93.06 128 ILE A N 1
ATOM 960 C CA . ILE A 1 128 ? -10.383 -11.722 -15.243 1.00 93.06 128 ILE A CA 1
ATOM 961 C C . ILE A 1 128 ? -10.732 -10.861 -16.465 1.00 93.06 128 ILE A C 1
ATOM 963 O O . ILE A 1 128 ? -10.130 -11.018 -17.526 1.00 93.06 128 ILE A O 1
ATOM 967 N N . PHE A 1 129 ? -11.646 -9.900 -16.312 1.00 93.94 129 PHE A N 1
ATOM 968 C CA . PHE A 1 129 ? -12.253 -9.208 -17.451 1.00 93.94 129 PHE A CA 1
ATOM 969 C C . PHE A 1 129 ? -11.711 -7.806 -17.732 1.00 93.94 129 PHE A C 1
ATOM 971 O O . PHE A 1 129 ? -11.878 -7.313 -18.845 1.00 93.94 129 PHE A O 1
ATOM 978 N N . VAL A 1 130 ? -11.072 -7.147 -16.769 1.00 88.88 130 VAL A N 1
ATOM 979 C CA . VAL A 1 130 ? -10.694 -5.730 -16.869 1.00 88.88 130 VAL A CA 1
ATOM 980 C C . VAL A 1 130 ? -9.187 -5.572 -16.720 1.00 88.88 130 VAL A C 1
ATOM 982 O O . VAL A 1 130 ? -8.522 -5.267 -17.712 1.00 88.88 130 VAL A O 1
ATOM 985 N N . PHE A 1 131 ? -8.638 -5.821 -15.529 1.00 83.06 131 PHE A N 1
ATOM 986 C CA . PHE A 1 131 ? -7.312 -5.339 -15.164 1.00 83.06 131 PHE A CA 1
ATOM 987 C C . PHE A 1 131 ? -6.494 -6.285 -14.276 1.00 83.06 131 PHE A C 1
ATOM 989 O O . PHE A 1 131 ? -6.913 -6.646 -13.184 1.00 83.06 131 PHE A O 1
ATOM 996 N N . GLU A 1 132 ? -5.283 -6.637 -14.712 1.00 80.38 132 GLU A N 1
ATOM 997 C CA . GLU A 1 132 ? -4.446 -7.652 -14.058 1.00 80.38 132 GLU A CA 1
ATOM 998 C C . GLU A 1 132 ? -3.932 -7.243 -12.662 1.00 80.38 132 GLU A C 1
ATOM 1000 O O . GLU A 1 132 ? -3.861 -8.070 -11.753 1.00 80.38 132 GLU A O 1
ATOM 1005 N N . PHE A 1 133 ? -3.678 -5.952 -12.438 1.00 77.50 133 PHE A N 1
ATOM 1006 C CA . PHE A 1 133 ? -3.117 -5.437 -11.181 1.00 77.50 133 PHE A CA 1
ATOM 1007 C C . PHE A 1 133 ? -4.199 -4.905 -10.221 1.00 77.50 133 PHE A C 1
ATOM 1009 O O . PHE A 1 133 ? -4.055 -3.851 -9.598 1.00 77.50 133 PHE A O 1
ATOM 1016 N N . ASP A 1 134 ? -5.328 -5.616 -10.128 1.00 85.69 134 ASP A N 1
ATOM 1017 C CA . ASP A 1 134 ? -6.440 -5.261 -9.239 1.00 85.69 134 ASP A CA 1
ATOM 1018 C C . ASP A 1 134 ? -6.101 -5.442 -7.746 1.00 85.69 134 ASP A C 1
ATOM 1020 O O . ASP A 1 134 ? -5.737 -6.529 -7.288 1.00 85.69 134 ASP A O 1
ATOM 1024 N N . VAL A 1 135 ? -6.341 -4.385 -6.965 1.00 90.12 135 VAL A N 1
ATOM 1025 C CA . VAL A 1 135 ? -6.162 -4.364 -5.503 1.00 90.12 135 VAL A CA 1
ATOM 1026 C C . VAL A 1 135 ? -7.417 -4.791 -4.732 1.00 90.12 135 VAL A C 1
ATOM 1028 O O . VAL A 1 135 ? -7.324 -5.144 -3.550 1.00 90.12 135 VAL A O 1
ATOM 1031 N N . LEU A 1 136 ? -8.599 -4.761 -5.362 1.00 92.81 136 LEU A N 1
ATOM 1032 C CA . LEU A 1 136 ? -9.885 -5.003 -4.700 1.00 92.81 136 LEU A CA 1
ATOM 1033 C C . LEU A 1 136 ? -9.956 -6.418 -4.131 1.00 92.81 136 LEU A C 1
ATOM 1035 O O . LEU A 1 136 ? -10.374 -6.589 -2.982 1.00 92.81 136 LEU A O 1
ATOM 1039 N N . MET A 1 137 ? -9.486 -7.422 -4.883 1.00 94.25 137 MET A N 1
ATOM 1040 C CA . MET A 1 137 ? -9.476 -8.804 -4.397 1.00 94.25 137 MET A CA 1
ATOM 1041 C C . MET A 1 137 ? -8.610 -8.945 -3.141 1.00 94.25 137 MET A C 1
ATOM 1043 O O . MET A 1 137 ? -9.066 -9.493 -2.133 1.00 94.25 137 MET A O 1
ATOM 1047 N N . GLY A 1 138 ? -7.395 -8.387 -3.162 1.00 94.81 138 GLY A N 1
ATOM 1048 C CA . GLY A 1 138 ? -6.486 -8.393 -2.014 1.00 94.81 138 GLY A CA 1
ATOM 1049 C C . GLY A 1 138 ? -7.098 -7.719 -0.784 1.00 94.81 138 GLY A C 1
ATOM 1050 O O . GLY A 1 138 ? -7.068 -8.277 0.318 1.00 94.81 138 GLY A O 1
ATOM 1051 N N . TYR A 1 139 ? -7.731 -6.557 -0.961 1.00 96.19 139 TYR A N 1
ATOM 1052 C CA . TYR A 1 139 ? -8.396 -5.850 0.135 1.00 96.19 139 TYR A CA 1
ATOM 1053 C C . TYR A 1 139 ? -9.653 -6.547 0.644 1.00 96.19 139 TYR A C 1
ATOM 1055 O O . TYR A 1 139 ? -9.871 -6.562 1.855 1.00 96.19 139 TYR A O 1
ATOM 1063 N N . GLY A 1 140 ? -10.455 -7.155 -0.230 1.00 97.12 140 GLY A N 1
ATOM 1064 C CA . GLY A 1 140 ? -11.611 -7.961 0.159 1.00 97.12 140 GLY A CA 1
ATOM 1065 C C . GLY A 1 140 ? -11.200 -9.147 1.029 1.00 97.12 140 GLY A C 1
ATOM 1066 O O . GLY A 1 140 ? -11.724 -9.316 2.132 1.00 97.12 140 GLY A O 1
ATOM 1067 N N . LEU A 1 141 ? -10.193 -9.909 0.592 1.00 97.56 141 LEU A N 1
ATOM 1068 C CA . LEU A 1 141 ? -9.636 -11.033 1.353 1.00 97.56 141 LEU A CA 1
ATOM 1069 C C . LEU A 1 141 ? -9.037 -10.578 2.689 1.00 97.56 141 LEU A C 1
ATOM 1071 O O . LEU A 1 141 ? -9.325 -11.159 3.738 1.00 97.56 141 LEU A O 1
ATOM 1075 N N . THR A 1 142 ? -8.268 -9.489 2.677 1.00 98.06 142 THR A N 1
ATOM 1076 C CA . THR A 1 142 ? -7.706 -8.898 3.899 1.00 98.06 142 THR A CA 1
ATOM 1077 C C . THR A 1 142 ? -8.815 -8.463 4.852 1.00 98.06 142 THR A C 1
ATOM 1079 O O . THR A 1 142 ? -8.771 -8.769 6.039 1.00 98.06 142 THR A O 1
ATOM 1082 N N . ALA A 1 143 ? -9.855 -7.794 4.354 1.00 97.69 143 ALA A N 1
ATOM 1083 C CA . ALA A 1 143 ? -10.984 -7.353 5.160 1.00 97.69 143 ALA A CA 1
ATOM 1084 C C . ALA A 1 143 ? -11.739 -8.532 5.792 1.00 97.69 143 ALA A C 1
ATOM 1086 O O . ALA A 1 143 ? -12.106 -8.449 6.966 1.00 97.69 143 ALA A O 1
ATOM 1087 N N . LEU A 1 144 ? -11.928 -9.636 5.057 1.00 98.06 144 LEU A N 1
ATOM 1088 C CA . LEU A 1 144 ? -12.506 -10.876 5.589 1.00 98.06 144 LEU A CA 1
ATOM 1089 C C . LEU A 1 144 ? -11.683 -11.430 6.761 1.00 98.06 144 LEU A C 1
ATOM 1091 O O . LEU A 1 144 ? -12.266 -11.870 7.752 1.00 98.06 144 LEU A O 1
ATOM 1095 N N . ALA A 1 145 ? -10.352 -11.365 6.678 1.00 98.12 145 ALA A N 1
ATOM 1096 C CA . ALA A 1 145 ? -9.455 -11.834 7.733 1.00 98.12 145 ALA A CA 1
ATOM 1097 C C . ALA A 1 145 ? -9.363 -10.863 8.927 1.00 98.12 145 ALA A C 1
ATOM 1099 O O . ALA A 1 145 ? -9.396 -11.285 10.084 1.00 98.12 145 ALA A O 1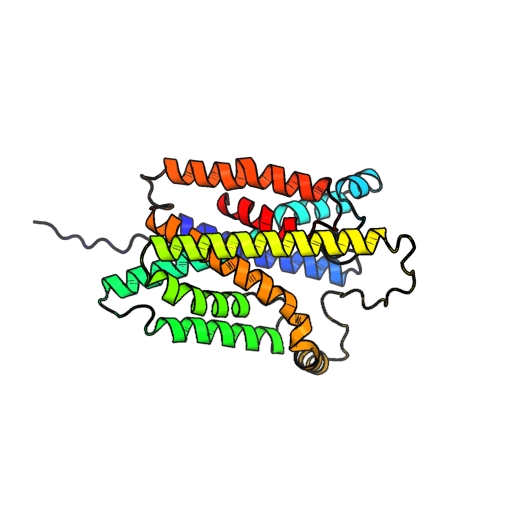
ATOM 1100 N N . VAL A 1 146 ? -9.292 -9.553 8.678 1.00 98.31 146 VAL A N 1
ATOM 1101 C CA . VAL A 1 146 ? -9.134 -8.529 9.726 1.00 98.31 146 VAL A CA 1
ATOM 1102 C C . VAL A 1 146 ? -10.434 -8.285 10.492 1.00 98.31 146 VAL A C 1
ATOM 1104 O O . VAL A 1 146 ? -10.396 -8.022 11.696 1.00 98.31 146 VAL A O 1
ATOM 1107 N N . ALA A 1 147 ? -11.598 -8.401 9.850 1.00 97.94 147 ALA A N 1
ATOM 1108 C CA . ALA A 1 147 ? -12.881 -8.149 10.502 1.00 97.94 147 ALA A CA 1
ATOM 1109 C C . ALA A 1 147 ? -13.095 -8.956 11.805 1.00 97.94 147 ALA A C 1
ATOM 1111 O O . ALA A 1 147 ? -13.410 -8.329 12.826 1.00 97.94 147 ALA A O 1
ATOM 1112 N N . PRO A 1 148 ? -12.899 -10.293 11.851 1.00 97.50 148 PRO A N 1
ATOM 1113 C CA . PRO A 1 148 ? -12.983 -11.048 13.101 1.00 97.50 148 PRO A CA 1
ATOM 1114 C C . PRO A 1 148 ? -11.876 -10.684 14.094 1.00 97.50 148 PRO A C 1
ATOM 1116 O O . PRO A 1 148 ? -12.131 -10.708 15.296 1.00 97.50 148 PRO A O 1
ATOM 1119 N N . ILE A 1 149 ? -10.680 -10.298 13.633 1.00 97.81 149 ILE A N 1
ATOM 1120 C CA . ILE A 1 149 ? -9.587 -9.847 14.513 1.00 97.81 149 ILE A CA 1
ATOM 1121 C C . ILE A 1 149 ? -10.003 -8.576 15.264 1.00 97.81 149 ILE A C 1
ATOM 1123 O O . ILE A 1 149 ? -9.802 -8.490 16.478 1.00 97.81 149 ILE A O 1
ATOM 1127 N N . LEU A 1 150 ? -10.667 -7.628 14.593 1.00 97.19 150 LEU A N 1
ATOM 1128 C CA . LEU A 1 150 ? -11.196 -6.419 15.237 1.00 97.19 150 LEU A CA 1
ATOM 1129 C C . LEU A 1 150 ? -12.338 -6.687 16.228 1.00 97.19 150 LEU A C 1
ATOM 1131 O O . LEU A 1 150 ? -12.649 -5.822 17.045 1.00 97.19 150 LEU A O 1
ATOM 1135 N N . ALA A 1 151 ? -12.949 -7.875 16.194 1.00 95.69 151 ALA A N 1
ATOM 1136 C CA . ALA A 1 151 ? -13.908 -8.309 17.210 1.00 95.69 151 ALA A CA 1
ATOM 1137 C C . ALA A 1 151 ? -13.227 -8.808 18.501 1.00 95.69 151 ALA A C 1
ATOM 1139 O O . ALA A 1 151 ? -13.895 -9.029 19.511 1.00 95.69 151 ALA A O 1
ATOM 1140 N N . ARG A 1 152 ? -11.907 -9.038 18.479 1.00 96.94 152 ARG A N 1
ATOM 1141 C CA . ARG A 1 152 ? -11.132 -9.525 19.631 1.00 96.94 152 ARG A CA 1
ATOM 1142 C C . ARG A 1 152 ? -10.593 -8.364 20.465 1.00 96.94 152 ARG A C 1
ATOM 1144 O O . ARG A 1 152 ? -10.632 -7.204 20.059 1.00 96.94 152 ARG A O 1
ATOM 1151 N N . SER A 1 153 ? -10.055 -8.694 21.639 1.00 96.50 153 SER A N 1
ATOM 1152 C CA . SER A 1 153 ? -9.470 -7.713 22.555 1.00 96.50 153 SER A CA 1
ATOM 1153 C C . SER A 1 153 ? -8.305 -6.941 21.924 1.00 96.50 153 SER A C 1
ATOM 1155 O O . SER A 1 153 ? -7.596 -7.440 21.049 1.00 96.50 153 SER A O 1
ATOM 1157 N N . GLU A 1 154 ? -8.051 -5.733 22.434 1.00 95.50 154 GLU A N 1
ATOM 1158 C CA . GLU A 1 154 ? -6.934 -4.871 22.017 1.00 95.50 154 GLU A CA 1
ATOM 1159 C C . GLU A 1 154 ? -5.584 -5.593 21.984 1.00 95.50 154 GLU A C 1
ATOM 1161 O O . GLU A 1 154 ? -4.766 -5.354 21.096 1.00 95.50 154 GLU A O 1
ATOM 1166 N N . ARG A 1 155 ? -5.349 -6.487 22.951 1.00 97.50 155 ARG A N 1
ATOM 1167 C CA . ARG A 1 155 ? -4.120 -7.280 23.035 1.00 97.50 155 ARG A CA 1
ATOM 1168 C C . ARG A 1 155 ? -3.992 -8.237 21.855 1.00 97.50 155 ARG A C 1
ATOM 1170 O O . ARG A 1 155 ? -2.928 -8.297 21.252 1.00 97.50 155 ARG A O 1
ATOM 1177 N N . VAL A 1 156 ? -5.069 -8.944 21.512 1.00 97.75 156 VAL A N 1
ATOM 1178 C CA . VAL A 1 156 ? -5.085 -9.872 20.373 1.00 97.75 156 VAL A CA 1
ATOM 1179 C C . VAL A 1 156 ? -4.853 -9.108 19.073 1.00 97.75 156 VAL A C 1
ATOM 1181 O O . VAL A 1 156 ? -3.983 -9.491 18.301 1.00 97.75 156 VAL A O 1
ATOM 1184 N N . GLN A 1 157 ? -5.538 -7.977 18.878 1.00 98.00 157 GLN A N 1
ATOM 1185 C CA . GLN A 1 157 ? -5.326 -7.128 17.701 1.00 98.00 157 GLN A CA 1
ATOM 1186 C C . GLN A 1 157 ? -3.860 -6.690 17.561 1.00 98.00 157 GLN A C 1
ATOM 1188 O O . GLN A 1 157 ? -3.305 -6.767 16.470 1.00 98.00 157 GLN A O 1
ATOM 1193 N N . LYS A 1 158 ? -3.209 -6.272 18.659 1.00 97.88 158 LYS A N 1
ATOM 1194 C CA . LYS A 1 158 ? -1.783 -5.896 18.647 1.00 97.88 158 LYS A CA 1
ATOM 1195 C C . LYS A 1 158 ? -0.863 -7.063 18.294 1.00 97.88 158 LYS A C 1
ATOM 1197 O O . LYS A 1 158 ? 0.110 -6.842 17.585 1.00 97.88 158 LYS A O 1
ATOM 1202 N N . ILE A 1 159 ? -1.145 -8.268 18.793 1.00 98.38 159 ILE A N 1
ATOM 1203 C CA . ILE A 1 159 ? -0.346 -9.461 18.475 1.00 98.38 159 ILE A CA 1
ATOM 1204 C C . ILE A 1 159 ? -0.441 -9.756 16.979 1.00 98.38 159 ILE A C 1
ATOM 1206 O O . ILE A 1 159 ? 0.590 -9.825 16.323 1.00 98.38 159 ILE A O 1
ATOM 1210 N N . PHE A 1 160 ? -1.656 -9.850 16.429 1.00 98.12 160 PHE A N 1
ATOM 1211 C CA . PHE A 1 160 ? -1.851 -10.085 14.994 1.00 98.12 160 PHE A CA 1
ATOM 1212 C C . PHE A 1 160 ? -1.198 -9.000 14.138 1.00 98.12 160 PHE A C 1
ATOM 1214 O O . PHE A 1 160 ? -0.543 -9.321 13.155 1.00 98.12 160 PHE A O 1
ATOM 1221 N N . MET A 1 161 ? -1.326 -7.734 14.543 1.00 98.44 161 MET A N 1
ATOM 1222 C CA . MET A 1 161 ? -0.684 -6.608 13.869 1.00 98.44 161 MET A CA 1
ATOM 1223 C C . MET A 1 161 ? 0.837 -6.776 13.815 1.00 98.44 161 MET A C 1
ATOM 1225 O O . MET A 1 161 ? 1.405 -6.734 12.733 1.00 98.44 161 MET A O 1
ATOM 1229 N N . TRP A 1 162 ? 1.502 -6.995 14.954 1.00 98.44 162 TRP A N 1
ATOM 1230 C CA . TRP A 1 162 ? 2.961 -7.128 14.972 1.00 98.44 162 TRP A CA 1
ATOM 1231 C C . TRP A 1 162 ? 3.447 -8.398 14.279 1.00 98.44 162 TRP A C 1
ATOM 1233 O O . TRP A 1 162 ? 4.412 -8.323 13.532 1.00 98.44 162 TRP A O 1
ATOM 1243 N N . VAL A 1 163 ? 2.757 -9.529 14.452 1.00 98.56 163 VAL A N 1
ATOM 1244 C CA . VAL A 1 163 ? 3.085 -10.771 13.736 1.00 98.56 163 VAL A CA 1
ATOM 1245 C C . VAL A 1 163 ? 2.990 -10.558 12.227 1.00 98.56 163 VAL A C 1
ATOM 1247 O O . VAL A 1 163 ? 3.936 -10.883 11.520 1.00 98.56 163 VAL A O 1
ATOM 1250 N N . ALA A 1 164 ? 1.900 -9.965 11.731 1.00 98.25 164 ALA A N 1
ATOM 1251 C CA . ALA A 1 164 ? 1.730 -9.700 10.305 1.00 98.25 164 ALA A CA 1
ATOM 1252 C C . ALA A 1 164 ? 2.806 -8.752 9.760 1.00 98.25 164 ALA A C 1
ATOM 1254 O O . ALA A 1 164 ? 3.401 -9.042 8.729 1.00 98.25 164 ALA A O 1
ATOM 1255 N N . LEU A 1 165 ? 3.110 -7.658 10.469 1.00 98.44 165 LEU A N 1
ATOM 1256 C CA . LEU A 1 165 ? 4.150 -6.711 10.052 1.00 98.44 165 LEU A CA 1
ATOM 1257 C C . LEU A 1 165 ? 5.543 -7.348 10.043 1.00 98.44 165 LEU A C 1
ATOM 1259 O O . LEU A 1 165 ? 6.297 -7.132 9.101 1.00 98.44 165 LEU A O 1
ATOM 1263 N N . THR A 1 166 ? 5.885 -8.138 11.064 1.00 98.50 166 THR A N 1
ATOM 1264 C CA . THR A 1 166 ? 7.173 -8.839 11.116 1.00 98.50 166 THR A CA 1
ATOM 1265 C C . THR A 1 166 ? 7.275 -9.862 9.994 1.00 98.50 166 THR A C 1
ATOM 1267 O O . THR A 1 166 ? 8.268 -9.854 9.278 1.00 98.50 166 THR A O 1
ATOM 1270 N N . VAL A 1 167 ? 6.246 -10.690 9.788 1.00 98.44 167 VAL A N 1
ATOM 1271 C CA . VAL A 1 167 ? 6.226 -11.672 8.693 1.00 98.44 167 VAL A CA 1
ATOM 1272 C C . VAL A 1 167 ? 6.339 -10.976 7.337 1.00 98.44 167 VAL A C 1
ATOM 1274 O O . VAL A 1 167 ? 7.137 -11.411 6.516 1.00 98.44 167 VAL A O 1
ATOM 1277 N N . HIS A 1 168 ? 5.606 -9.878 7.122 1.00 98.12 168 HIS A N 1
ATOM 1278 C CA . HIS A 1 168 ? 5.667 -9.090 5.887 1.00 98.12 168 HIS A CA 1
ATOM 1279 C C . HIS A 1 168 ? 7.074 -8.556 5.622 1.00 98.12 168 HIS A C 1
ATOM 1281 O O . HIS A 1 168 ? 7.663 -8.854 4.589 1.00 98.12 168 HIS A O 1
ATOM 1287 N N . VAL A 1 169 ? 7.643 -7.814 6.575 1.00 98.12 169 VAL A N 1
ATOM 1288 C CA . VAL A 1 169 ? 8.974 -7.212 6.410 1.00 98.12 169 VAL A CA 1
ATOM 1289 C C . VAL A 1 169 ? 10.040 -8.293 6.235 1.00 98.12 169 VAL A C 1
ATOM 1291 O O . VAL A 1 169 ? 10.883 -8.168 5.354 1.00 98.12 169 VAL A O 1
ATOM 1294 N N . SER A 1 170 ? 9.993 -9.379 7.013 1.00 98.12 170 SER A N 1
ATOM 1295 C CA . SER A 1 170 ? 10.941 -10.488 6.869 1.00 98.12 170 SER A CA 1
ATOM 1296 C C . SER A 1 170 ? 10.823 -11.191 5.517 1.00 98.12 170 SER A C 1
ATOM 1298 O O . SER A 1 170 ? 11.850 -11.491 4.917 1.00 98.12 170 SER A O 1
ATOM 1300 N N . ALA A 1 171 ? 9.606 -11.433 5.022 1.00 97.06 171 ALA A N 1
ATOM 1301 C CA . ALA A 1 171 ? 9.391 -12.054 3.717 1.00 97.06 171 ALA A CA 1
ATOM 1302 C C . ALA A 1 171 ? 9.894 -11.162 2.573 1.00 97.06 171 ALA A C 1
ATOM 1304 O O . ALA A 1 171 ? 10.548 -11.657 1.660 1.00 97.06 171 ALA A O 1
ATOM 1305 N N . ILE A 1 172 ? 9.646 -9.852 2.652 1.00 96.25 172 ILE A N 1
ATOM 1306 C CA . ILE A 1 172 ? 10.097 -8.888 1.643 1.00 96.25 172 ILE A CA 1
ATOM 1307 C C . ILE A 1 172 ? 11.619 -8.759 1.636 1.00 96.25 172 ILE A C 1
ATOM 1309 O O . ILE A 1 172 ? 12.230 -8.865 0.579 1.00 96.25 172 ILE A O 1
ATOM 1313 N N . VAL A 1 173 ? 12.245 -8.627 2.808 1.00 95.94 173 VAL A N 1
ATOM 1314 C CA . VAL A 1 173 ? 13.712 -8.588 2.909 1.00 95.94 173 VAL A CA 1
ATOM 1315 C C . VAL A 1 173 ? 14.329 -9.893 2.406 1.00 95.94 173 VAL A C 1
ATOM 1317 O O . VAL A 1 173 ? 15.350 -9.857 1.724 1.00 95.94 173 VAL A O 1
ATOM 1320 N N . ALA A 1 174 ? 13.721 -11.046 2.705 1.00 96.06 174 ALA A N 1
ATOM 1321 C CA . ALA A 1 174 ? 14.193 -12.332 2.200 1.00 96.06 174 ALA A CA 1
ATOM 1322 C C . ALA A 1 174 ? 14.083 -12.428 0.670 1.00 96.06 174 ALA A C 1
ATOM 1324 O O . ALA A 1 174 ? 15.011 -12.928 0.038 1.00 96.06 174 ALA A O 1
ATOM 1325 N N . LEU A 1 175 ? 12.992 -11.927 0.083 1.00 92.25 175 LEU A N 1
ATOM 1326 C CA . LEU A 1 175 ? 12.796 -11.896 -1.365 1.00 92.25 175 LEU A CA 1
ATOM 1327 C C . LEU A 1 175 ? 13.820 -10.984 -2.050 1.00 92.25 175 LEU A C 1
ATOM 1329 O O . LEU A 1 175 ? 14.505 -11.434 -2.962 1.00 92.25 175 LEU A O 1
ATOM 1333 N N . ASP A 1 176 ? 13.995 -9.757 -1.559 1.00 91.75 176 ASP A N 1
ATOM 1334 C CA . ASP A 1 176 ? 14.999 -8.815 -2.074 1.00 91.75 176 ASP A CA 1
ATOM 1335 C C . ASP A 1 176 ? 16.421 -9.385 -1.943 1.00 91.75 176 ASP A C 1
ATOM 1337 O O . ASP A 1 176 ? 17.233 -9.305 -2.865 1.00 91.75 176 ASP A O 1
ATOM 1341 N N . THR A 1 177 ? 16.721 -10.045 -0.818 1.00 92.25 177 THR A N 1
ATOM 1342 C CA . THR A 1 177 ? 18.016 -10.715 -0.611 1.00 92.25 177 THR A CA 1
ATOM 1343 C C . THR A 1 177 ? 18.212 -11.861 -1.601 1.00 92.25 177 THR A C 1
ATOM 1345 O O . THR A 1 177 ? 19.303 -12.017 -2.143 1.00 92.25 177 THR A O 1
ATOM 1348 N N . LEU A 1 178 ? 17.174 -12.661 -1.861 1.00 91.38 178 LEU A N 1
ATOM 1349 C CA . LEU A 1 178 ? 17.231 -13.746 -2.837 1.00 91.38 178 LEU A CA 1
ATOM 1350 C C . LEU A 1 178 ? 17.480 -13.207 -4.251 1.00 91.38 178 LEU A C 1
ATOM 1352 O O . LEU A 1 178 ? 18.336 -13.743 -4.951 1.00 91.38 178 LEU A O 1
ATOM 1356 N N . VAL A 1 179 ? 16.794 -12.126 -4.639 1.00 86.75 179 VAL A N 1
ATOM 1357 C CA . VAL A 1 179 ? 16.999 -11.442 -5.926 1.00 86.75 179 VAL A CA 1
ATOM 1358 C C . VAL A 1 179 ? 18.429 -10.913 -6.035 1.00 86.75 179 VAL A C 1
ATOM 1360 O O . VAL A 1 179 ? 19.101 -11.171 -7.035 1.00 86.75 179 VAL A O 1
ATOM 1363 N N . ALA A 1 180 ? 18.935 -10.241 -4.999 1.00 87.88 180 ALA A N 1
ATOM 1364 C CA . ALA A 1 180 ? 20.304 -9.727 -4.972 1.00 87.88 180 ALA A CA 1
ATOM 1365 C C . ALA A 1 180 ? 21.350 -10.851 -5.089 1.00 87.88 180 ALA A C 1
ATOM 1367 O O . ALA A 1 180 ? 22.283 -10.755 -5.887 1.00 87.88 180 ALA A O 1
ATOM 1368 N N . LEU A 1 181 ? 21.180 -11.941 -4.330 1.00 89.62 181 LEU A N 1
ATOM 1369 C CA . LEU A 1 181 ? 22.080 -13.096 -4.367 1.00 89.62 181 LEU A CA 1
ATOM 1370 C C . LEU A 1 181 ? 22.074 -13.767 -5.741 1.00 89.62 181 LEU A C 1
ATOM 1372 O O . LEU A 1 181 ? 23.144 -14.015 -6.296 1.00 89.62 181 LEU A O 1
ATOM 1376 N N . PHE A 1 182 ? 20.892 -14.014 -6.307 1.00 86.19 182 PHE A N 1
ATOM 1377 C CA . PHE A 1 182 ? 20.754 -14.626 -7.626 1.00 86.19 182 PHE A CA 1
ATOM 1378 C C . PHE A 1 182 ? 21.413 -13.772 -8.715 1.00 86.19 182 PHE A C 1
ATOM 1380 O O . PHE A 1 182 ? 22.195 -14.286 -9.513 1.00 86.19 182 PHE A O 1
ATOM 1387 N N . SER A 1 183 ? 21.190 -12.456 -8.674 1.00 81.75 183 SER A N 1
ATOM 1388 C CA . SER A 1 183 ? 21.776 -11.501 -9.624 1.00 81.75 183 SER A CA 1
ATOM 1389 C C . SER A 1 183 ? 23.300 -11.418 -9.507 1.00 81.75 183 SER A C 1
ATOM 1391 O O . SER A 1 183 ? 23.998 -11.319 -10.509 1.00 81.75 183 SER A O 1
ATOM 1393 N N . SER A 1 184 ? 23.845 -11.516 -8.290 1.00 81.94 184 SER A N 1
ATOM 1394 C CA . SER A 1 184 ? 25.299 -11.547 -8.075 1.00 81.94 184 SER A CA 1
ATOM 1395 C C . SER A 1 184 ? 25.955 -12.867 -8.500 1.00 81.94 184 SER A C 1
ATOM 1397 O O . SER A 1 184 ? 27.125 -12.881 -8.877 1.00 81.94 184 SER A O 1
ATOM 1399 N N . ALA A 1 185 ? 25.214 -13.978 -8.429 1.00 81.81 185 ALA A N 1
ATOM 1400 C CA . ALA A 1 185 ? 25.699 -15.313 -8.772 1.00 81.81 185 ALA A CA 1
ATOM 1401 C C . ALA A 1 185 ? 25.669 -15.586 -10.283 1.00 81.81 185 ALA A C 1
ATOM 1403 O O . ALA A 1 185 ? 26.385 -16.469 -10.754 1.00 81.81 185 ALA A O 1
ATOM 1404 N N . MET A 1 186 ? 24.892 -14.806 -11.042 1.00 72.50 186 MET A N 1
ATOM 1405 C CA . MET A 1 186 ? 24.889 -14.811 -12.505 1.00 72.50 186 MET A CA 1
ATOM 1406 C C . MET A 1 186 ? 25.248 -13.422 -13.062 1.00 72.50 186 MET A C 1
ATOM 1408 O O . MET A 1 186 ? 24.377 -12.750 -13.611 1.00 72.50 186 MET A O 1
ATOM 1412 N N . PRO A 1 187 ? 26.525 -12.984 -12.955 1.00 58.75 187 PRO A N 1
ATOM 1413 C CA . PRO A 1 187 ? 26.954 -11.657 -13.414 1.00 58.75 187 PRO A CA 1
ATOM 1414 C C . PRO A 1 187 ? 26.746 -11.437 -14.918 1.00 58.75 187 PRO A C 1
ATOM 1416 O O . PRO A 1 187 ? 26.456 -10.322 -15.335 1.00 58.75 187 PRO A O 1
ATOM 1419 N N . ASP A 1 188 ? 26.855 -12.515 -15.702 1.00 60.34 188 ASP A N 1
ATOM 1420 C CA . ASP A 1 188 ? 26.666 -12.544 -17.159 1.00 60.34 188 ASP A CA 1
ATOM 1421 C C . ASP A 1 188 ? 25.356 -13.255 -17.554 1.00 60.34 188 ASP A C 1
ATOM 1423 O O . ASP A 1 188 ? 25.272 -13.873 -18.615 1.00 60.34 188 ASP A O 1
ATOM 1427 N N . GLY A 1 189 ? 24.339 -13.231 -16.684 1.00 50.78 189 GLY A N 1
ATOM 1428 C CA . GLY A 1 189 ? 23.071 -13.954 -16.829 1.00 50.78 189 GLY A CA 1
ATOM 1429 C C . GLY A 1 189 ? 22.184 -13.504 -17.997 1.00 50.78 189 GLY A C 1
ATOM 1430 O O . GLY A 1 189 ? 21.105 -12.976 -17.770 1.00 50.78 189 GLY A O 1
ATOM 1431 N N . GLY A 1 190 ? 22.632 -13.778 -19.225 1.00 43.25 190 GLY A N 1
ATOM 1432 C CA . GLY A 1 190 ? 21.828 -13.976 -20.425 1.00 43.25 190 GLY A CA 1
ATOM 1433 C C . GLY A 1 190 ? 21.274 -12.717 -21.086 1.00 43.25 190 GLY A C 1
ATOM 1434 O O . GLY A 1 190 ? 20.187 -12.264 -20.756 1.00 43.25 190 GLY A O 1
ATOM 1435 N N . GLN A 1 191 ? 21.903 -12.311 -22.193 1.00 41.69 191 GLN A N 1
ATOM 1436 C CA . GLN A 1 191 ? 21.183 -11.694 -23.324 1.00 41.69 191 GLN A CA 1
ATOM 1437 C C . GLN A 1 191 ? 20.043 -12.600 -23.859 1.00 41.69 191 GLN A C 1
ATOM 1439 O O . GLN A 1 191 ? 19.242 -12.149 -24.666 1.00 41.69 191 GLN A O 1
ATOM 1444 N N . ASP A 1 192 ? 19.963 -13.843 -23.360 1.00 40.25 192 ASP A N 1
ATOM 1445 C CA . ASP A 1 192 ? 18.939 -14.858 -23.612 1.00 40.25 192 ASP A CA 1
ATOM 1446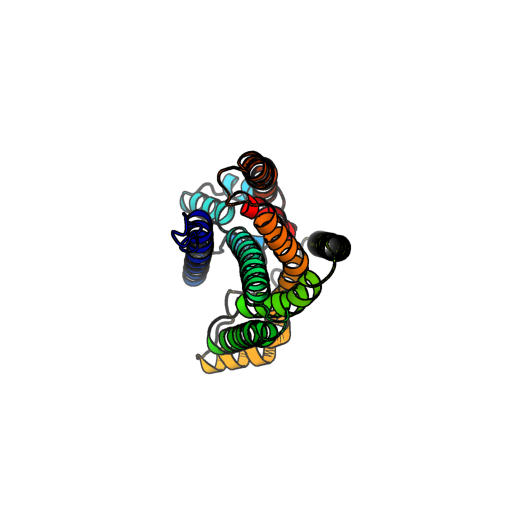 C C . ASP A 1 192 ? 18.045 -15.150 -22.385 1.00 40.25 192 ASP A C 1
ATOM 1448 O O . ASP A 1 192 ? 17.403 -16.203 -22.325 1.00 40.25 192 ASP A O 1
ATOM 1452 N N . ALA A 1 193 ? 17.992 -14.272 -21.370 1.00 39.78 193 ALA A N 1
ATOM 1453 C CA . ALA A 1 193 ? 16.822 -14.287 -20.491 1.00 39.78 193 ALA A CA 1
ATOM 1454 C C . ALA A 1 193 ? 15.606 -14.086 -21.409 1.00 39.78 193 ALA A C 1
ATOM 1456 O O . ALA A 1 193 ? 15.648 -13.149 -22.211 1.00 39.78 193 ALA A O 1
ATOM 1457 N N . PRO A 1 194 ? 14.586 -14.968 -21.386 1.00 37.69 194 PRO A N 1
ATOM 1458 C CA . PRO A 1 194 ? 13.454 -14.835 -22.287 1.00 37.69 194 PRO A CA 1
ATOM 1459 C C . PRO A 1 194 ? 12.975 -13.384 -22.270 1.00 37.69 194 PRO A C 1
ATOM 1461 O O . PRO A 1 194 ? 12.713 -12.846 -21.196 1.00 37.69 194 PRO A O 1
ATOM 1464 N N . GLU A 1 195 ? 12.840 -12.766 -23.446 1.00 41.16 195 GLU A N 1
ATOM 1465 C CA . GLU A 1 195 ? 12.164 -11.469 -23.636 1.00 41.16 195 GLU A CA 1
ATOM 1466 C C . GLU A 1 195 ? 10.726 -11.460 -23.073 1.00 41.16 195 GLU A C 1
ATOM 1468 O O . GLU A 1 195 ? 10.074 -10.423 -23.037 1.00 41.16 195 GLU A O 1
ATOM 1473 N N . ASP A 1 196 ? 10.272 -12.590 -22.531 1.00 39.25 196 ASP A N 1
ATOM 1474 C CA . ASP A 1 196 ? 9.257 -12.744 -21.487 1.00 39.25 196 ASP A CA 1
ATOM 1475 C C . ASP A 1 196 ? 9.593 -12.013 -20.163 1.00 39.25 196 ASP A C 1
ATOM 1477 O O . ASP A 1 196 ? 9.021 -12.302 -19.109 1.00 39.25 196 ASP A O 1
ATOM 1481 N N . THR A 1 197 ? 10.487 -11.016 -20.183 1.00 41.88 197 THR A N 1
ATOM 1482 C CA . THR A 1 197 ? 10.396 -9.877 -19.265 1.00 41.88 197 THR A CA 1
ATOM 1483 C C . THR A 1 197 ? 8.947 -9.423 -19.252 1.00 41.88 197 THR A C 1
ATOM 1485 O O . THR A 1 197 ? 8.460 -8.933 -20.266 1.00 41.88 197 THR A O 1
ATOM 1488 N N . MET A 1 198 ? 8.267 -9.639 -18.123 1.00 45.66 198 MET A N 1
ATOM 1489 C CA . MET A 1 198 ? 6.876 -9.269 -17.876 1.00 45.66 198 MET A CA 1
ATOM 1490 C C . MET A 1 198 ? 6.634 -7.803 -18.260 1.00 45.66 198 MET A C 1
ATOM 1492 O O . MET A 1 198 ? 6.749 -6.893 -17.438 1.00 45.66 198 MET A O 1
ATOM 1496 N N . GLN A 1 199 ? 6.304 -7.569 -19.530 1.00 50.41 199 GLN A N 1
ATOM 1497 C CA . GLN A 1 199 ? 5.710 -6.329 -19.993 1.00 50.41 199 GLN A CA 1
ATOM 1498 C C . GLN A 1 199 ? 4.361 -6.191 -19.279 1.00 50.41 199 GLN A C 1
ATOM 1500 O O . GLN A 1 199 ? 3.733 -7.192 -18.924 1.00 50.41 199 GLN A O 1
ATOM 1505 N N . LEU A 1 200 ? 3.909 -4.959 -19.025 1.00 53.34 200 LEU A N 1
ATOM 1506 C CA . LEU A 1 200 ? 2.561 -4.732 -18.501 1.00 53.34 200 LEU A CA 1
ATOM 1507 C C . LEU A 1 200 ? 1.529 -5.258 -19.503 1.00 53.34 200 LEU A C 1
ATOM 1509 O O . LEU A 1 200 ? 1.104 -4.548 -20.413 1.00 53.34 200 LEU A O 1
ATOM 1513 N N . GLY A 1 201 ? 1.110 -6.500 -19.287 1.00 55.81 201 GLY A N 1
ATOM 1514 C CA . GLY A 1 201 ? 0.272 -7.255 -20.200 1.00 55.81 201 GLY A CA 1
ATOM 1515 C C . GLY A 1 201 ? 1.094 -8.031 -21.226 1.00 55.81 201 GLY A C 1
ATOM 1516 O O . GLY A 1 201 ? 1.957 -7.492 -21.913 1.00 55.81 201 GLY A O 1
ATOM 1517 N N . VAL A 1 202 ? 0.768 -9.313 -21.364 1.00 63.56 202 VAL A N 1
ATOM 1518 C CA . VAL A 1 202 ? 1.244 -10.133 -22.478 1.00 63.56 202 VAL A CA 1
ATOM 1519 C C . VAL A 1 202 ? 0.527 -9.675 -23.754 1.00 63.56 202 VAL A C 1
ATOM 1521 O O . VAL A 1 202 ? -0.713 -9.613 -23.752 1.00 63.56 202 VAL A O 1
ATOM 1524 N N . PRO A 1 203 ? 1.253 -9.342 -24.842 1.00 68.88 203 PRO A N 1
ATOM 1525 C CA . PRO A 1 203 ? 0.635 -9.044 -26.126 1.00 68.88 203 PRO A CA 1
ATOM 1526 C C . PRO A 1 203 ? -0.277 -10.202 -26.530 1.00 68.88 203 PRO A C 1
ATOM 1528 O O . PRO A 1 203 ? 0.153 -11.348 -26.639 1.00 68.88 203 PRO A O 1
ATOM 1531 N N . THR A 1 204 ? -1.563 -9.914 -26.703 1.00 79.25 204 THR A N 1
ATOM 1532 C CA . THR A 1 204 ? -2.575 -10.916 -27.046 1.00 79.25 204 THR A CA 1
ATOM 1533 C C . THR A 1 204 ? -3.323 -10.488 -28.294 1.00 79.25 204 THR A C 1
ATOM 1535 O O . THR A 1 204 ? -3.585 -9.305 -28.502 1.00 79.25 204 THR A O 1
ATOM 1538 N N . ASP A 1 205 ? -3.692 -11.464 -29.122 1.00 84.62 205 ASP A N 1
ATOM 1539 C CA . ASP A 1 205 ? -4.294 -11.214 -30.438 1.00 84.62 205 ASP A CA 1
ATOM 1540 C C . ASP A 1 205 ? -5.640 -10.479 -30.360 1.00 84.62 205 ASP A C 1
ATOM 1542 O O . ASP A 1 205 ? -6.056 -9.796 -31.295 1.00 84.62 205 ASP A O 1
ATOM 1546 N N . ASN A 1 206 ? -6.373 -10.665 -29.259 1.00 90.06 206 ASN A N 1
ATOM 1547 C CA . ASN A 1 206 ? -7.668 -10.047 -29.011 1.00 90.06 206 ASN A CA 1
ATOM 1548 C C . ASN A 1 206 ? -8.027 -10.080 -27.516 1.00 90.06 206 ASN A C 1
ATOM 1550 O O . ASN A 1 206 ? -7.392 -10.757 -26.708 1.00 90.06 206 ASN A O 1
ATOM 1554 N N . TYR A 1 207 ? -9.114 -9.392 -27.158 1.00 91.19 207 TYR A N 1
ATOM 1555 C CA . TYR A 1 207 ? -9.611 -9.319 -25.782 1.00 91.19 207 TYR A CA 1
ATOM 1556 C C . TYR A 1 207 ? -9.840 -10.693 -25.125 1.00 91.19 207 TYR A C 1
ATOM 1558 O O . TYR A 1 207 ? -9.506 -10.879 -23.958 1.00 91.19 207 TYR A O 1
ATOM 1566 N N . TRP A 1 208 ? -10.389 -11.674 -25.847 1.00 94.69 208 TRP A N 1
ATOM 1567 C CA . TRP A 1 208 ? -10.663 -12.994 -25.270 1.00 94.69 208 TRP A CA 1
ATOM 1568 C C . TRP A 1 208 ? -9.391 -13.806 -25.033 1.00 94.69 208 TRP A C 1
ATOM 1570 O O . TRP A 1 208 ? -9.328 -14.529 -24.041 1.00 94.69 208 TRP A O 1
ATOM 1580 N N . ALA A 1 209 ? -8.368 -13.637 -25.873 1.00 92.50 209 ALA A N 1
ATOM 1581 C CA . ALA A 1 209 ? -7.041 -14.190 -25.618 1.00 92.50 209 ALA A CA 1
ATOM 1582 C C . ALA A 1 209 ? -6.428 -13.598 -24.334 1.00 92.50 209 ALA A C 1
ATOM 1584 O O . ALA A 1 209 ? -5.870 -14.342 -23.532 1.00 92.50 209 ALA A O 1
ATOM 1585 N N . MET A 1 210 ? -6.629 -12.300 -24.067 1.00 89.06 210 MET A N 1
ATOM 1586 C CA . MET A 1 210 ? -6.231 -11.666 -22.799 1.00 89.06 210 MET A CA 1
ATOM 1587 C C . MET A 1 210 ? -6.968 -12.260 -21.592 1.00 89.06 210 MET A C 1
ATOM 1589 O O . MET A 1 210 ? -6.346 -12.592 -20.584 1.00 89.06 210 MET A O 1
ATOM 1593 N N . VAL A 1 211 ? -8.288 -12.443 -21.690 1.00 93.12 211 VAL A N 1
ATOM 1594 C CA . VAL A 1 211 ? -9.079 -13.089 -20.627 1.00 93.12 211 VAL A CA 1
ATOM 1595 C C . VAL A 1 211 ? -8.595 -14.522 -20.387 1.00 93.12 211 VAL A C 1
ATOM 1597 O O . VAL A 1 211 ? -8.374 -14.913 -19.241 1.00 93.12 211 VAL A O 1
ATOM 1600 N N . GLN A 1 212 ? -8.393 -15.300 -21.454 1.00 93.56 212 GLN A N 1
ATOM 1601 C CA . GLN A 1 212 ? -7.894 -16.671 -21.362 1.00 93.56 212 GLN A CA 1
ATOM 1602 C C . GLN A 1 212 ? -6.507 -16.720 -20.716 1.00 93.56 212 GLN A C 1
ATOM 1604 O O . GLN A 1 212 ? -6.291 -17.565 -19.852 1.00 93.56 212 GLN A O 1
ATOM 1609 N N . HIS A 1 213 ? -5.613 -15.794 -21.073 1.00 90.38 213 HIS A N 1
ATOM 1610 C CA . HIS A 1 213 ? -4.278 -15.695 -20.492 1.00 90.38 213 HIS A CA 1
ATOM 1611 C C . HIS A 1 213 ? -4.327 -15.485 -18.972 1.00 90.38 213 HIS A C 1
ATOM 1613 O O . HIS A 1 213 ? -3.665 -16.211 -18.231 1.00 90.38 213 HIS A O 1
ATOM 1619 N N . ARG A 1 214 ? -5.170 -14.561 -18.491 1.00 90.12 214 ARG A N 1
ATOM 1620 C CA . ARG A 1 214 ? -5.351 -14.307 -17.048 1.00 90.12 214 ARG A CA 1
ATOM 1621 C C . ARG A 1 214 ? -5.964 -15.492 -16.308 1.00 90.12 214 ARG A C 1
ATOM 1623 O O . ARG A 1 214 ? -5.687 -15.707 -15.133 1.00 90.12 214 ARG A O 1
ATOM 1630 N N . VAL A 1 215 ? -6.818 -16.266 -16.976 1.00 93.50 215 VAL A N 1
ATOM 1631 C CA . VAL A 1 215 ? -7.397 -17.485 -16.396 1.00 93.50 215 VAL A CA 1
ATOM 1632 C C . VAL A 1 215 ? -6.364 -18.613 -16.345 1.00 93.50 215 VAL A C 1
ATOM 1634 O O . VAL A 1 215 ? -6.288 -19.311 -15.336 1.00 93.50 215 VAL A O 1
ATOM 1637 N N . SER A 1 216 ? -5.558 -18.797 -17.394 1.00 92.00 216 SER A N 1
ATOM 1638 C CA . SER A 1 216 ? -4.552 -19.865 -17.448 1.00 92.00 216 SER A CA 1
ATOM 1639 C C . SER A 1 216 ? -3.349 -19.596 -16.542 1.00 92.00 216 SER A C 1
ATOM 1641 O O . SER A 1 216 ? -2.826 -20.538 -15.956 1.00 92.00 216 SER A O 1
ATOM 1643 N N . HIS A 1 217 ? -2.958 -18.329 -16.377 1.00 88.75 217 HIS A N 1
ATOM 1644 C CA . HIS A 1 217 ? -1.856 -17.884 -15.509 1.00 88.75 217 HIS A CA 1
ATOM 1645 C C . HIS A 1 217 ? -2.366 -17.249 -14.210 1.00 88.75 217 HIS A C 1
ATOM 1647 O O . HIS A 1 217 ? -1.729 -16.374 -13.628 1.00 88.75 217 HIS A O 1
ATOM 1653 N N . PHE A 1 218 ? -3.536 -17.694 -13.738 1.00 89.75 218 PHE A N 1
ATOM 1654 C CA . PHE A 1 218 ? -4.206 -17.102 -12.581 1.00 89.75 218 PHE A CA 1
ATOM 1655 C C . PHE A 1 218 ? -3.325 -17.060 -11.327 1.00 89.75 218 PHE A C 1
ATOM 1657 O O . PHE A 1 218 ? -3.445 -16.143 -10.5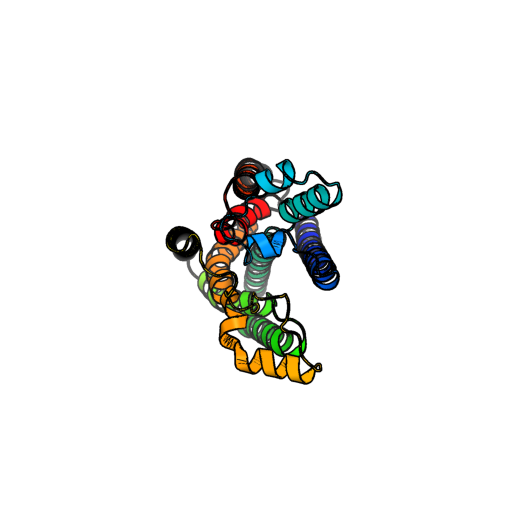26 1.00 89.75 218 PHE A O 1
ATOM 1664 N N . VAL A 1 219 ? -2.467 -18.057 -11.108 1.00 88.81 219 VAL A N 1
ATOM 1665 C CA . VAL A 1 219 ? -1.599 -18.083 -9.920 1.00 88.81 219 VAL A CA 1
ATOM 1666 C C . VAL A 1 219 ? -0.489 -17.039 -10.038 1.00 88.81 219 VAL A C 1
ATOM 1668 O O . VAL A 1 219 ? -0.296 -16.255 -9.107 1.00 88.81 219 VAL A O 1
ATOM 1671 N N . ASP A 1 220 ? 0.182 -16.989 -11.186 1.00 84.19 220 ASP A N 1
ATOM 1672 C CA . ASP A 1 220 ? 1.331 -16.113 -11.426 1.00 84.19 220 ASP A CA 1
ATOM 1673 C C . ASP A 1 220 ? 0.913 -14.640 -11.417 1.00 84.19 220 ASP A C 1
ATOM 1675 O O . ASP A 1 220 ? 1.474 -13.831 -10.674 1.00 84.19 220 ASP A O 1
ATOM 1679 N N . GLY A 1 221 ? -0.183 -14.311 -12.108 1.00 83.31 221 GLY A N 1
ATOM 1680 C CA . GLY A 1 221 ? -0.742 -12.957 -12.117 1.00 83.31 221 GLY A CA 1
ATOM 1681 C C . GLY A 1 221 ? -1.317 -12.507 -10.767 1.00 83.31 221 GLY A C 1
ATOM 1682 O O . GLY A 1 221 ? -1.793 -11.380 -10.640 1.00 83.31 221 GLY A O 1
ATOM 1683 N N . ARG A 1 222 ? -1.300 -13.368 -9.737 1.00 88.19 222 ARG A N 1
ATOM 1684 C CA . ARG A 1 222 ? -1.790 -13.068 -8.381 1.00 88.19 222 ARG A CA 1
ATOM 1685 C C . ARG A 1 222 ? -0.723 -13.154 -7.295 1.00 88.19 222 ARG A C 1
ATOM 1687 O O . ARG A 1 222 ? -1.069 -13.040 -6.116 1.00 88.19 222 ARG A O 1
ATOM 1694 N N . LEU A 1 223 ? 0.556 -13.260 -7.651 1.00 86.81 223 LEU A N 1
ATOM 1695 C CA . LEU A 1 223 ? 1.663 -13.295 -6.685 1.00 86.81 223 LEU A CA 1
ATOM 1696 C C . LEU A 1 223 ? 1.770 -12.028 -5.810 1.00 86.81 223 LEU A C 1
ATOM 1698 O O . LEU A 1 223 ? 2.264 -12.104 -4.684 1.00 86.81 223 LEU A O 1
ATOM 1702 N N . GLU A 1 224 ? 1.238 -10.882 -6.254 1.00 88.06 224 GLU A N 1
ATOM 1703 C CA . GLU A 1 224 ? 1.166 -9.655 -5.437 1.00 88.06 224 GLU A CA 1
ATOM 1704 C C . GLU A 1 224 ? 0.130 -9.762 -4.296 1.00 88.06 224 GLU A C 1
ATOM 1706 O O . GLU A 1 224 ? 0.265 -9.114 -3.256 1.00 88.06 224 GLU A O 1
ATOM 1711 N N . ILE A 1 225 ? -0.899 -10.611 -4.422 1.00 92.62 225 ILE A N 1
ATOM 1712 C CA . ILE A 1 225 ? -1.981 -10.694 -3.428 1.00 92.62 225 ILE A CA 1
ATOM 1713 C C . ILE A 1 225 ? -1.513 -11.221 -2.074 1.00 92.62 225 ILE A C 1
ATOM 1715 O O . ILE A 1 225 ? -1.874 -10.601 -1.075 1.00 92.62 225 ILE A O 1
ATOM 1719 N N . PRO A 1 226 ? -0.724 -12.307 -1.973 1.00 94.88 226 PRO A N 1
ATOM 1720 C CA . PRO A 1 226 ? -0.141 -12.718 -0.700 1.00 94.88 226 PRO A CA 1
ATOM 1721 C C . PRO A 1 226 ? 0.643 -11.594 -0.011 1.00 94.88 226 PRO A C 1
ATOM 1723 O O . PRO A 1 226 ? 0.491 -11.399 1.196 1.00 94.88 226 PRO A O 1
ATOM 1726 N N . ILE A 1 227 ? 1.408 -10.807 -0.775 1.00 94.25 227 ILE A N 1
ATOM 1727 C CA . ILE A 1 227 ? 2.163 -9.658 -0.259 1.00 94.25 227 ILE A CA 1
ATOM 1728 C C . ILE A 1 227 ? 1.200 -8.606 0.304 1.00 94.25 227 ILE A C 1
ATOM 1730 O O . ILE A 1 227 ? 1.291 -8.234 1.478 1.00 94.25 227 ILE A O 1
ATOM 1734 N N . MET A 1 228 ? 0.223 -8.173 -0.500 1.00 94.81 228 MET A N 1
ATOM 1735 C CA . MET A 1 228 ? -0.791 -7.204 -0.073 1.00 94.81 228 MET A CA 1
ATOM 1736 C C . MET A 1 228 ? -1.621 -7.702 1.109 1.00 94.81 228 MET A C 1
ATOM 1738 O O . MET A 1 228 ? -1.991 -6.908 1.970 1.00 94.81 228 MET A O 1
ATOM 1742 N N . PHE A 1 229 ? -1.910 -8.999 1.170 1.00 97.25 229 PHE A N 1
ATOM 1743 C CA . PHE A 1 229 ? -2.692 -9.608 2.235 1.00 97.25 229 PHE A CA 1
ATOM 1744 C C . PHE A 1 229 ? -1.951 -9.545 3.571 1.00 97.25 229 PHE A C 1
ATOM 1746 O O . PHE A 1 229 ? -2.504 -9.050 4.553 1.00 97.25 229 PHE A O 1
ATOM 1753 N N . ILE A 1 230 ? -0.688 -9.982 3.619 1.00 97.06 230 ILE A N 1
ATOM 1754 C CA . ILE A 1 230 ? 0.104 -9.970 4.860 1.00 97.06 230 ILE A CA 1
ATOM 1755 C C . ILE A 1 230 ? 0.395 -8.524 5.293 1.00 97.06 230 ILE A C 1
ATOM 1757 O O . ILE A 1 230 ? 0.195 -8.183 6.463 1.00 97.06 230 ILE A O 1
ATOM 1761 N N . MET A 1 231 ? 0.768 -7.647 4.354 1.00 97.44 231 MET A N 1
ATOM 1762 C CA . MET A 1 231 ? 0.903 -6.207 4.603 1.00 97.44 231 MET A CA 1
ATOM 1763 C C . MET A 1 231 ? -0.398 -5.612 5.161 1.00 97.44 231 MET A C 1
ATOM 1765 O O . MET A 1 231 ? -0.411 -4.918 6.184 1.00 97.44 231 MET A O 1
ATOM 1769 N N . GLY A 1 232 ? -1.509 -5.910 4.489 1.00 97.62 232 GLY A N 1
ATOM 1770 C CA . GLY A 1 232 ? -2.841 -5.415 4.788 1.00 97.62 232 GLY A CA 1
ATOM 1771 C C . GLY A 1 232 ? -3.339 -5.863 6.156 1.00 97.62 232 GLY A C 1
ATOM 1772 O O . GLY A 1 232 ? -3.924 -5.048 6.865 1.00 97.62 232 GLY A O 1
ATOM 1773 N N . LEU A 1 233 ? -3.046 -7.096 6.590 1.00 98.00 233 LEU A N 1
ATOM 1774 C CA . LEU A 1 233 ? -3.359 -7.570 7.945 1.00 98.00 233 LEU A CA 1
ATOM 1775 C C . LEU A 1 233 ? -2.788 -6.627 9.014 1.00 98.00 233 LEU A C 1
ATOM 1777 O O . LEU A 1 233 ? -3.487 -6.268 9.962 1.00 98.00 233 LEU A O 1
ATOM 1781 N N . GLY A 1 234 ? -1.536 -6.195 8.853 1.00 98.12 234 GLY A N 1
ATOM 1782 C CA . GLY A 1 234 ? -0.892 -5.249 9.760 1.00 98.12 234 GLY A CA 1
ATOM 1783 C C . GLY A 1 234 ? -1.462 -3.838 9.623 1.00 98.12 234 GLY A C 1
ATOM 1784 O O . GLY A 1 234 ? -1.966 -3.260 10.591 1.00 98.12 234 GLY A O 1
ATOM 1785 N N . ILE A 1 235 ? -1.418 -3.286 8.409 1.00 98.44 235 ILE A N 1
ATOM 1786 C CA . ILE A 1 235 ? -1.764 -1.882 8.147 1.00 98.44 235 ILE A CA 1
ATOM 1787 C C . ILE A 1 235 ? -3.252 -1.600 8.370 1.00 98.44 235 ILE A C 1
ATOM 1789 O O . ILE A 1 235 ? -3.578 -0.547 8.921 1.00 98.44 235 ILE A O 1
ATOM 1793 N N . PHE A 1 236 ? -4.164 -2.521 8.041 1.00 98.56 236 PHE A N 1
ATOM 1794 C CA . PHE A 1 236 ? -5.592 -2.325 8.317 1.00 98.56 236 PHE A CA 1
ATOM 1795 C C . PHE A 1 236 ? -5.842 -2.178 9.816 1.00 98.56 236 PHE A C 1
ATOM 1797 O O . PHE A 1 236 ? -6.616 -1.313 10.233 1.00 98.56 236 PHE A O 1
ATOM 1804 N N . ILE A 1 237 ? -5.163 -2.991 10.635 1.00 98.69 237 ILE A N 1
ATOM 1805 C CA . ILE A 1 237 ? -5.260 -2.894 12.092 1.00 98.69 237 ILE A CA 1
ATOM 1806 C C . ILE A 1 237 ? -4.659 -1.568 12.569 1.00 98.69 237 ILE A C 1
ATOM 1808 O O . ILE A 1 237 ? -5.279 -0.903 13.398 1.00 98.69 237 ILE A O 1
ATOM 1812 N N . ILE A 1 238 ? -3.507 -1.130 12.042 1.00 98.50 238 ILE A N 1
ATOM 1813 C CA . ILE A 1 238 ? -2.947 0.193 12.378 1.00 98.50 238 ILE A CA 1
ATOM 1814 C C . ILE A 1 238 ? -3.948 1.303 12.033 1.00 98.50 238 ILE A C 1
ATOM 1816 O O . ILE A 1 238 ? -4.258 2.125 12.897 1.00 98.50 238 ILE A O 1
ATOM 1820 N N . GLY A 1 239 ? -4.497 1.310 10.816 1.00 98.00 239 GLY A N 1
ATOM 1821 C CA . GLY A 1 239 ? -5.487 2.291 10.363 1.00 98.00 239 GLY A CA 1
ATOM 1822 C C . GLY A 1 239 ? -6.716 2.329 11.274 1.00 98.00 239 GLY A C 1
ATOM 1823 O O . GLY A 1 239 ? -7.097 3.393 11.767 1.00 98.00 239 GLY A O 1
ATOM 1824 N N . ALA A 1 240 ? -7.276 1.162 11.604 1.00 98.06 240 ALA A N 1
ATOM 1825 C CA . ALA A 1 240 ? -8.380 1.030 12.554 1.00 98.06 240 ALA A CA 1
ATOM 1826 C C . ALA A 1 240 ? -8.036 1.612 13.939 1.00 98.06 240 ALA A C 1
ATOM 1828 O O . ALA A 1 240 ? -8.828 2.336 14.550 1.00 98.06 240 ALA A O 1
ATOM 1829 N N . ARG A 1 241 ? -6.831 1.337 14.448 1.00 97.75 241 ARG A N 1
ATOM 1830 C CA . ARG A 1 241 ? -6.360 1.846 15.746 1.00 97.75 241 ARG A CA 1
ATOM 1831 C C . ARG A 1 241 ? -6.133 3.353 15.741 1.00 97.75 241 ARG A C 1
ATOM 1833 O O . ARG A 1 241 ? -6.499 4.005 16.716 1.00 97.75 241 ARG A O 1
ATOM 1840 N N . LEU A 1 242 ? -5.558 3.907 14.676 1.00 97.31 242 LEU A N 1
ATOM 1841 C CA . LEU A 1 242 ? -5.358 5.350 14.528 1.00 97.31 242 LEU A CA 1
ATOM 1842 C C . LEU A 1 242 ? -6.697 6.085 14.461 1.00 97.31 242 LEU A C 1
ATOM 1844 O O . LEU A 1 242 ? -6.869 7.105 15.130 1.00 97.31 242 LEU A O 1
ATOM 1848 N N . TYR A 1 243 ? -7.672 5.531 13.734 1.00 96.88 243 TYR A N 1
ATOM 1849 C CA . TYR A 1 243 ? -9.024 6.082 13.706 1.00 96.88 243 TYR A CA 1
ATOM 1850 C C . TYR A 1 243 ? -9.665 6.084 15.100 1.00 96.88 243 TYR A C 1
ATOM 1852 O O . TYR A 1 243 ? -10.140 7.125 15.550 1.00 96.88 243 TYR A O 1
ATOM 1860 N N . ARG A 1 244 ? -9.596 4.964 15.837 1.00 95.38 244 ARG A N 1
ATOM 1861 C CA . ARG A 1 244 ? -10.072 4.890 17.236 1.00 95.38 244 ARG A CA 1
ATOM 1862 C C . ARG A 1 244 ? -9.349 5.845 18.175 1.00 95.38 244 ARG A C 1
ATOM 1864 O O . ARG A 1 244 ? -9.953 6.365 19.105 1.00 95.38 244 ARG A O 1
ATOM 1871 N N . ALA A 1 245 ? -8.065 6.084 17.932 1.00 95.88 245 ALA A N 1
ATOM 1872 C CA . ALA A 1 245 ? -7.281 7.049 18.685 1.00 95.88 245 ALA A CA 1
ATOM 1873 C C . ALA A 1 245 ? -7.623 8.506 18.331 1.00 95.88 245 ALA A C 1
ATOM 1875 O O . ALA A 1 245 ? -7.039 9.403 18.932 1.00 95.88 245 ALA A O 1
ATOM 1876 N N . GLY A 1 246 ? -8.555 8.755 17.406 1.00 94.62 246 GLY A N 1
ATOM 1877 C CA . GLY A 1 246 ? -9.013 10.093 17.052 1.00 94.62 246 GLY A CA 1
ATOM 1878 C C . GLY A 1 246 ? -8.075 10.819 16.093 1.00 94.62 246 GLY A C 1
ATOM 1879 O O . GLY A 1 246 ? -7.926 12.025 16.215 1.00 94.62 246 GLY A O 1
ATOM 1880 N N . LEU A 1 247 ? -7.432 10.126 15.143 1.00 95.00 247 LEU A N 1
ATOM 1881 C CA . LEU A 1 247 ? -6.516 10.754 14.172 1.00 95.00 247 LEU A CA 1
ATOM 1882 C C . LEU A 1 247 ? -7.106 12.018 13.506 1.00 95.00 247 LEU A C 1
ATOM 1884 O O . LEU A 1 247 ? -6.415 13.028 13.363 1.00 95.00 247 LEU A O 1
ATOM 1888 N N . PHE A 1 248 ? -8.395 11.980 13.157 1.00 91.44 248 PHE A N 1
ATOM 1889 C CA . PHE A 1 248 ? -9.116 13.090 12.520 1.00 91.44 248 PHE A CA 1
ATOM 1890 C C . PHE A 1 248 ? -9.850 14.018 13.502 1.00 91.44 248 PHE A C 1
ATOM 1892 O O . PHE A 1 248 ? -10.581 14.904 13.065 1.00 91.44 248 PHE A O 1
ATOM 1899 N N . ASP A 1 249 ? -9.685 13.825 14.811 1.00 90.44 249 ASP A N 1
ATOM 1900 C CA . ASP A 1 249 ? -10.213 14.732 15.830 1.00 90.44 249 ASP A CA 1
ATOM 1901 C C . ASP A 1 249 ? -9.278 15.948 15.957 1.00 90.44 249 ASP A C 1
ATOM 1903 O O . ASP A 1 249 ? -8.095 15.760 16.265 1.00 90.44 249 ASP A O 1
ATOM 1907 N N . PRO A 1 250 ? -9.755 17.194 15.760 1.00 88.00 250 PRO A N 1
ATOM 1908 C CA . PRO A 1 250 ? -8.946 18.401 15.923 1.00 88.00 250 PRO A CA 1
ATOM 1909 C C . PRO A 1 250 ? -8.119 18.436 17.216 1.00 88.00 250 PRO A C 1
ATOM 1911 O O . PRO A 1 250 ? -6.959 18.855 17.161 1.00 88.00 250 PRO A O 1
ATOM 1914 N N . ALA A 1 251 ? -8.648 17.905 18.327 1.00 91.56 251 ALA A N 1
ATOM 1915 C CA . ALA A 1 251 ? -7.981 17.871 19.630 1.00 91.56 251 ALA A CA 1
ATOM 1916 C C . ALA A 1 251 ? -6.723 16.979 19.670 1.00 91.56 251 ALA A C 1
ATOM 1918 O O . ALA A 1 251 ? -5.857 17.161 20.523 1.00 91.56 251 ALA A O 1
ATOM 1919 N N . ARG A 1 252 ? -6.577 16.030 18.736 1.00 93.62 252 ARG A N 1
ATOM 1920 C CA . ARG A 1 252 ? -5.458 15.068 18.674 1.00 93.62 252 ARG A CA 1
ATOM 1921 C C . ARG A 1 252 ? -4.338 15.511 17.733 1.00 93.62 252 ARG A C 1
ATOM 1923 O O . ARG A 1 252 ? -3.807 14.729 16.940 1.00 93.62 252 ARG A O 1
ATOM 1930 N N . ALA A 1 253 ? -3.963 16.787 17.822 1.00 93.50 253 ALA A N 1
ATOM 1931 C CA . ALA A 1 253 ? -2.841 17.348 17.066 1.00 93.50 253 ALA A CA 1
ATOM 1932 C C . ALA A 1 253 ? -1.508 16.645 17.382 1.00 93.50 253 ALA A C 1
ATOM 1934 O O . ALA A 1 253 ? -0.667 16.484 16.498 1.00 93.50 253 ALA A O 1
ATOM 1935 N N . ASP A 1 254 ? -1.342 16.167 18.617 1.00 96.44 254 ASP A N 1
ATOM 1936 C CA . ASP A 1 254 ? -0.182 15.393 19.061 1.00 96.44 254 ASP A CA 1
ATOM 1937 C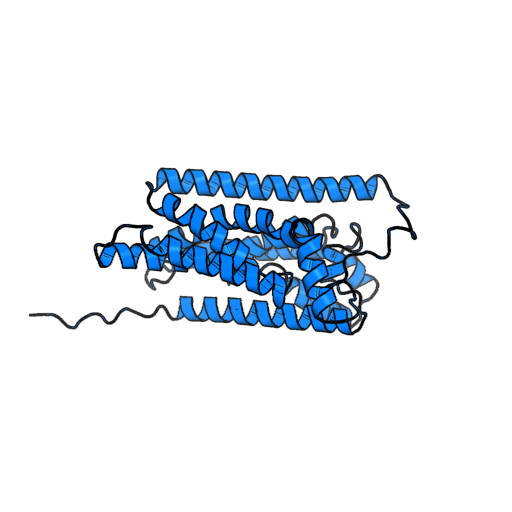 C . ASP A 1 254 ? -0.018 14.085 18.266 1.00 96.44 254 ASP A C 1
ATOM 1939 O O . ASP A 1 254 ? 1.087 13.746 17.835 1.00 96.44 254 ASP A O 1
ATOM 1943 N N . LEU A 1 255 ? -1.125 13.369 18.037 1.00 96.25 255 LEU A N 1
ATOM 1944 C CA . LEU A 1 255 ? -1.146 12.119 17.288 1.00 96.25 255 LEU A CA 1
ATOM 1945 C C . LEU A 1 255 ? -0.851 12.372 15.812 1.00 96.25 255 LEU A C 1
ATOM 1947 O O . LEU A 1 255 ? 0.008 11.696 15.250 1.00 96.25 255 LEU A O 1
ATOM 1951 N N . ARG A 1 256 ? -1.502 13.376 15.206 1.00 95.19 256 ARG A N 1
ATOM 1952 C CA . ARG A 1 256 ? -1.232 13.762 13.810 1.00 95.19 256 ARG A CA 1
ATOM 1953 C C . ARG A 1 256 ? 0.229 14.133 13.603 1.00 95.19 256 ARG A C 1
ATOM 1955 O O . ARG A 1 256 ? 0.834 13.671 12.647 1.00 95.19 256 ARG A O 1
ATOM 1962 N N . ARG A 1 257 ? 0.824 14.899 14.523 1.00 96.69 257 ARG A N 1
ATOM 1963 C CA . ARG A 1 257 ? 2.247 15.251 14.456 1.00 96.69 257 ARG A CA 1
ATOM 1964 C C . ARG A 1 257 ? 3.144 14.014 14.495 1.00 96.69 257 ARG A C 1
ATOM 1966 O O . ARG A 1 257 ? 4.084 13.938 13.716 1.00 96.69 257 ARG A O 1
ATOM 1973 N N . LYS A 1 258 ? 2.865 13.039 15.367 1.00 97.56 258 LYS A N 1
ATOM 1974 C CA . LYS A 1 258 ? 3.632 11.779 15.419 1.00 97.56 258 LYS A CA 1
ATOM 1975 C C . LYS A 1 258 ? 3.515 10.998 14.113 1.00 97.56 258 LYS A C 1
ATOM 1977 O O . LYS A 1 258 ? 4.524 10.538 13.598 1.00 97.56 258 LYS A O 1
ATOM 1982 N N . VAL A 1 259 ? 2.303 10.888 13.577 1.00 97.19 259 VAL A N 1
ATOM 1983 C CA . VAL A 1 259 ? 2.024 10.208 12.306 1.00 97.19 259 VAL A CA 1
ATOM 1984 C C . VAL A 1 259 ? 2.741 10.902 11.137 1.00 97.19 259 VAL A C 1
ATOM 1986 O O . VAL A 1 259 ? 3.413 10.229 10.364 1.00 97.19 259 VAL A O 1
ATOM 1989 N N . LEU A 1 260 ? 2.722 12.239 11.088 1.00 96.94 260 LEU A N 1
ATOM 1990 C CA . LEU A 1 260 ? 3.476 13.044 10.117 1.00 96.94 260 LEU A CA 1
ATOM 1991 C C . LEU A 1 260 ? 4.991 12.852 10.239 1.00 96.94 260 LEU A C 1
ATOM 1993 O O . LEU A 1 260 ? 5.669 12.691 9.231 1.00 96.94 260 LEU A O 1
ATOM 1997 N N . ILE A 1 261 ? 5.535 12.847 11.460 1.00 98.00 261 ILE A N 1
ATOM 1998 C CA . ILE A 1 261 ? 6.972 12.623 11.684 1.00 98.00 261 ILE A CA 1
ATOM 1999 C C . ILE A 1 261 ? 7.370 11.215 11.238 1.00 98.00 261 ILE A C 1
ATOM 2001 O O . ILE A 1 261 ? 8.398 11.058 10.591 1.00 98.00 261 ILE A O 1
ATOM 2005 N N . VAL A 1 262 ? 6.567 10.195 11.545 1.00 97.56 262 VAL A N 1
ATOM 2006 C CA . VAL A 1 262 ? 6.850 8.822 11.106 1.00 97.56 262 VAL A CA 1
ATOM 2007 C C . VAL A 1 262 ? 6.773 8.713 9.583 1.00 97.56 262 VAL A C 1
ATOM 2009 O O . VAL A 1 262 ? 7.698 8.180 8.980 1.00 97.56 262 VAL A O 1
ATOM 2012 N N . GLY A 1 263 ? 5.723 9.247 8.955 1.00 97.19 263 GLY A N 1
ATOM 2013 C CA . GLY A 1 263 ? 5.533 9.138 7.509 1.00 97.19 263 GLY A CA 1
ATOM 2014 C C . GLY A 1 263 ? 6.472 10.024 6.692 1.00 97.19 263 GLY A C 1
ATOM 2015 O O . GLY A 1 263 ? 7.262 9.520 5.901 1.00 97.19 263 GLY A O 1
ATOM 2016 N N . LEU A 1 264 ? 6.431 11.341 6.896 1.00 96.88 264 LEU A N 1
ATOM 2017 C CA . LEU A 1 264 ? 7.220 12.299 6.109 1.00 96.88 264 LEU A CA 1
ATOM 2018 C C . LEU A 1 264 ? 8.598 12.589 6.708 1.00 96.88 264 LEU A C 1
ATOM 2020 O O . LEU A 1 264 ? 9.530 12.880 5.971 1.00 96.88 264 LEU A O 1
ATOM 2024 N N . GLY A 1 265 ? 8.746 12.533 8.033 1.00 97.12 265 GLY A N 1
ATOM 2025 C CA . GLY A 1 265 ? 10.027 12.824 8.687 1.00 97.12 265 GLY A CA 1
ATOM 2026 C C . GLY A 1 265 ? 11.026 11.667 8.621 1.00 97.12 265 GLY A C 1
ATOM 2027 O O . GLY A 1 265 ? 12.214 11.902 8.436 1.00 97.12 265 GLY A O 1
ATOM 2028 N N . ILE A 1 266 ? 10.552 10.428 8.772 1.00 97.12 266 ILE A N 1
ATOM 2029 C CA . ILE A 1 266 ? 11.387 9.215 8.757 1.00 97.12 266 ILE A CA 1
ATOM 2030 C C . ILE A 1 266 ? 11.152 8.421 7.473 1.00 97.12 266 ILE A C 1
ATOM 2032 O O . ILE A 1 266 ? 12.108 8.069 6.787 1.00 97.12 266 ILE A O 1
ATOM 2036 N N . GLY A 1 267 ? 9.887 8.156 7.136 1.00 97.31 267 GLY A N 1
ATOM 2037 C CA . GLY A 1 267 ? 9.522 7.339 5.984 1.00 97.31 267 GLY A CA 1
ATOM 2038 C C . GLY A 1 267 ? 10.008 7.921 4.663 1.00 97.31 267 GLY A C 1
ATOM 2039 O O . GLY A 1 267 ? 10.581 7.184 3.872 1.00 97.31 267 GLY A O 1
ATOM 2040 N N . LEU A 1 268 ? 9.824 9.225 4.426 1.00 97.12 268 LEU A N 1
ATOM 2041 C CA . LEU A 1 268 ? 10.167 9.840 3.137 1.00 97.12 268 LEU A CA 1
ATOM 2042 C C . LEU A 1 268 ? 11.681 9.857 2.870 1.00 97.12 268 LEU A C 1
ATOM 2044 O O . LEU A 1 268 ? 12.068 9.384 1.803 1.00 97.12 268 LEU A O 1
ATOM 2048 N N . PRO A 1 269 ? 12.557 10.300 3.799 1.00 97.50 269 PRO A N 1
ATOM 2049 C CA . PRO A 1 269 ? 14.001 10.200 3.590 1.00 97.50 269 PRO A CA 1
ATOM 2050 C C . PRO A 1 269 ? 14.485 8.759 3.423 1.00 97.50 269 PRO A C 1
ATOM 2052 O O . PRO A 1 269 ? 15.360 8.510 2.598 1.00 97.50 269 PRO A O 1
ATOM 2055 N N . LEU A 1 270 ? 13.913 7.813 4.179 1.00 97.00 270 LEU A N 1
ATOM 2056 C CA . LEU A 1 270 ? 14.249 6.396 4.054 1.00 97.00 270 LEU A CA 1
ATOM 2057 C C . LEU A 1 270 ? 13.852 5.850 2.675 1.00 97.00 270 LEU A C 1
ATOM 2059 O O . LEU A 1 270 ? 14.677 5.254 1.993 1.00 97.00 270 LEU A O 1
ATOM 2063 N N . ASP A 1 271 ? 12.610 6.087 2.255 1.00 96.69 271 ASP A N 1
ATOM 2064 C CA . ASP A 1 271 ? 12.074 5.623 0.975 1.00 96.69 271 ASP A CA 1
ATOM 2065 C C . ASP A 1 271 ? 12.842 6.215 -0.210 1.00 96.69 271 ASP A C 1
ATOM 2067 O O . ASP A 1 271 ? 13.301 5.479 -1.080 1.00 96.69 271 ASP A O 1
ATOM 2071 N N . TRP A 1 272 ? 13.045 7.535 -0.221 1.00 95.69 272 TRP A N 1
ATOM 2072 C CA . TRP A 1 272 ? 13.779 8.204 -1.294 1.00 95.69 272 TRP A CA 1
ATOM 2073 C C . TRP A 1 272 ? 15.255 7.830 -1.296 1.00 95.69 272 TRP A C 1
ATOM 2075 O O . TRP A 1 272 ? 15.812 7.589 -2.362 1.00 95.69 272 TRP A O 1
ATOM 2085 N N . GLY A 1 273 ? 15.888 7.736 -0.125 1.00 95.81 273 GLY A N 1
ATOM 2086 C CA . GLY A 1 273 ? 17.277 7.299 -0.015 1.00 95.81 273 GLY A CA 1
ATOM 2087 C C . GLY A 1 273 ? 17.473 5.894 -0.583 1.00 95.81 273 GLY A C 1
ATOM 2088 O O . GLY A 1 273 ? 18.385 5.676 -1.377 1.00 95.81 273 GLY A O 1
ATOM 2089 N N . MET A 1 274 ? 16.582 4.959 -0.248 1.00 94.44 274 MET A N 1
ATOM 2090 C CA . MET A 1 274 ? 16.629 3.613 -0.817 1.00 94.44 274 MET A CA 1
ATOM 2091 C C . MET A 1 274 ? 16.385 3.626 -2.329 1.00 94.44 274 MET A C 1
ATOM 2093 O O . MET A 1 274 ? 17.180 3.055 -3.061 1.00 94.44 274 MET A O 1
ATOM 2097 N N . ARG A 1 275 ? 15.357 4.324 -2.823 1.00 92.06 275 ARG A N 1
ATOM 2098 C CA . ARG A 1 275 ? 15.047 4.373 -4.266 1.00 92.06 275 ARG A CA 1
ATOM 2099 C C . ARG A 1 275 ? 16.136 5.039 -5.107 1.00 92.06 275 ARG A C 1
ATOM 2101 O O . ARG A 1 275 ? 16.329 4.666 -6.257 1.00 92.06 275 ARG A O 1
ATOM 2108 N N . LEU A 1 276 ? 16.827 6.035 -4.555 1.00 92.69 276 LEU A N 1
ATOM 2109 C CA . LEU A 1 276 ? 17.901 6.739 -5.251 1.00 92.69 276 LEU A CA 1
ATOM 2110 C C . LEU A 1 276 ? 19.196 5.926 -5.275 1.00 92.69 276 LEU A C 1
ATOM 2112 O O . LEU A 1 276 ? 19.856 5.874 -6.311 1.00 92.69 276 LEU A O 1
ATOM 2116 N N . PHE A 1 277 ? 19.574 5.328 -4.145 1.00 93.44 277 PHE A N 1
ATOM 2117 C CA . PHE A 1 277 ? 20.936 4.823 -3.950 1.00 93.44 277 PHE A CA 1
ATOM 2118 C C . PHE A 1 277 ? 21.047 3.304 -3.828 1.00 93.44 277 PHE A C 1
ATOM 2120 O O . PHE A 1 277 ? 22.118 2.769 -4.117 1.00 93.44 277 PHE A O 1
ATOM 2127 N N . ALA A 1 278 ? 19.993 2.605 -3.399 1.00 91.75 278 ALA A N 1
ATOM 2128 C CA . ALA A 1 278 ? 19.984 1.148 -3.450 1.00 91.75 278 ALA A CA 1
ATOM 2129 C C . ALA A 1 278 ? 19.773 0.682 -4.893 1.00 91.75 278 ALA A C 1
ATOM 2131 O O . ALA A 1 278 ? 19.267 1.426 -5.737 1.00 91.75 278 ALA A O 1
ATOM 2132 N N . THR A 1 279 ? 20.167 -0.557 -5.175 1.00 89.25 279 THR A N 1
ATOM 2133 C CA . THR A 1 279 ? 19.786 -1.166 -6.441 1.00 89.25 279 THR A CA 1
ATOM 2134 C C . THR A 1 279 ? 18.314 -1.582 -6.406 1.00 89.25 279 THR A C 1
ATOM 2136 O O . THR A 1 279 ? 17.723 -1.782 -5.341 1.00 89.25 279 THR A O 1
ATOM 2139 N N . SER A 1 280 ? 17.722 -1.732 -7.579 1.00 85.44 280 SER A N 1
ATOM 2140 C CA . SER A 1 280 ? 16.396 -2.312 -7.844 1.00 85.44 280 SER A CA 1
ATOM 2141 C C . SER A 1 280 ? 16.170 -3.687 -7.208 1.00 85.44 280 SER A C 1
ATOM 2143 O O . SER A 1 280 ? 15.029 -4.052 -6.950 1.00 85.44 280 SER A O 1
ATOM 2145 N N . ALA A 1 281 ? 17.222 -4.418 -6.824 1.00 87.38 281 ALA A N 1
ATOM 2146 C CA . ALA A 1 281 ? 17.080 -5.597 -5.965 1.00 87.38 281 ALA A CA 1
ATOM 2147 C C . ALA A 1 281 ? 16.350 -5.309 -4.632 1.00 87.38 281 ALA A C 1
ATOM 2149 O O . ALA A 1 281 ? 15.843 -6.235 -4.015 1.00 87.38 281 ALA A O 1
ATOM 2150 N N . ALA A 1 282 ? 16.281 -4.047 -4.185 1.00 90.81 282 ALA A N 1
ATOM 2151 C CA . ALA A 1 282 ? 15.516 -3.608 -3.013 1.00 90.81 282 ALA A CA 1
ATOM 2152 C C . ALA A 1 282 ? 14.112 -3.055 -3.355 1.00 90.81 282 ALA A C 1
ATOM 2154 O O . ALA A 1 282 ? 13.484 -2.361 -2.539 1.00 90.81 282 ALA A O 1
ATOM 2155 N N . ALA A 1 283 ? 13.614 -3.277 -4.575 1.00 89.38 283 ALA A N 1
ATOM 2156 C CA . ALA A 1 283 ? 12.381 -2.653 -5.040 1.00 89.38 283 ALA A CA 1
ATOM 2157 C C . ALA A 1 283 ? 11.140 -3.127 -4.280 1.00 89.38 283 ALA A C 1
ATOM 2159 O O . ALA A 1 283 ? 10.255 -2.309 -4.013 1.00 89.38 283 ALA A O 1
ATOM 2160 N N . MET A 1 284 ? 11.086 -4.385 -3.826 1.00 91.44 284 MET A N 1
ATOM 2161 C CA . MET A 1 284 ? 9.945 -4.853 -3.031 1.00 91.44 284 MET A CA 1
ATOM 2162 C C . MET A 1 284 ? 9.923 -4.169 -1.662 1.00 91.44 284 MET A C 1
ATOM 2164 O O . MET A 1 284 ? 8.853 -3.755 -1.200 1.00 91.44 284 MET A O 1
ATOM 2168 N N . THR A 1 285 ? 11.087 -3.961 -1.034 1.00 95.06 285 THR A N 1
ATOM 2169 C CA . THR A 1 285 ? 11.190 -3.166 0.200 1.00 95.06 285 THR A CA 1
ATOM 2170 C C . THR A 1 285 ? 10.716 -1.737 -0.026 1.00 95.06 285 THR A C 1
ATOM 2172 O O . THR A 1 285 ? 9.908 -1.224 0.758 1.00 95.06 285 THR A O 1
ATOM 2175 N N . THR A 1 286 ? 11.159 -1.085 -1.103 1.00 93.81 286 THR A N 1
ATOM 2176 C CA . THR A 1 286 ? 10.753 0.307 -1.338 1.00 93.81 286 THR A CA 1
ATOM 2177 C C . THR A 1 286 ? 9.254 0.440 -1.611 1.00 93.81 286 THR A C 1
ATOM 2179 O O . THR A 1 286 ? 8.588 1.304 -1.034 1.00 93.81 286 THR A O 1
ATOM 2182 N N . ARG A 1 287 ? 8.685 -0.471 -2.408 1.00 93.06 287 ARG A N 1
ATOM 2183 C CA . ARG A 1 287 ? 7.268 -0.467 -2.793 1.00 93.06 287 ARG A CA 1
ATOM 2184 C C . ARG A 1 287 ? 6.320 -0.883 -1.666 1.00 93.06 287 ARG A C 1
ATOM 2186 O O . ARG A 1 287 ? 5.320 -0.199 -1.444 1.00 93.06 287 ARG A O 1
ATOM 2193 N N . TYR A 1 288 ? 6.612 -1.967 -0.944 1.00 95.50 288 TYR A N 1
ATOM 2194 C CA . TYR A 1 288 ? 5.677 -2.569 0.023 1.00 95.50 288 TYR A CA 1
ATOM 2195 C C . TYR A 1 288 ? 6.029 -2.320 1.493 1.00 95.50 288 TYR A C 1
ATOM 2197 O O . TYR A 1 288 ? 5.265 -2.721 2.375 1.00 95.50 288 TYR A O 1
ATOM 2205 N N . VAL A 1 289 ? 7.163 -1.678 1.790 1.00 97.25 289 VAL A N 1
ATOM 2206 C CA . VAL A 1 289 ? 7.562 -1.358 3.170 1.00 97.25 289 VAL A CA 1
ATOM 2207 C C . VAL A 1 289 ? 7.723 0.145 3.346 1.00 97.25 289 VAL A C 1
ATOM 2209 O O . VAL A 1 289 ? 6.902 0.766 4.024 1.00 97.25 289 VAL A O 1
ATOM 2212 N N . THR A 1 290 ? 8.733 0.765 2.735 1.00 97.56 290 THR A N 1
ATOM 2213 C CA . THR A 1 290 ? 9.033 2.181 3.011 1.00 97.56 290 THR A CA 1
ATOM 2214 C C . THR A 1 290 ? 7.956 3.109 2.464 1.00 97.56 290 THR A C 1
ATOM 2216 O O . THR A 1 290 ? 7.524 4.019 3.171 1.00 97.56 290 THR A O 1
ATOM 2219 N N . SER A 1 291 ? 7.412 2.829 1.278 1.00 96.56 291 SER A N 1
ATOM 2220 C CA . SER A 1 291 ? 6.313 3.619 0.712 1.00 96.56 291 SER A CA 1
ATOM 2221 C C . SER A 1 291 ? 5.021 3.518 1.531 1.00 96.56 291 SER A C 1
ATOM 2223 O O . SER A 1 291 ? 4.297 4.506 1.664 1.00 96.56 291 SER A O 1
ATOM 2225 N N . ALA A 1 292 ? 4.761 2.374 2.172 1.00 96.69 292 ALA A N 1
ATOM 2226 C CA . ALA A 1 292 ? 3.648 2.236 3.109 1.00 96.69 292 ALA A CA 1
ATOM 2227 C C . ALA A 1 292 ? 3.855 3.064 4.392 1.00 96.69 292 ALA A C 1
ATOM 2229 O O . ALA A 1 292 ? 2.888 3.583 4.949 1.00 96.69 292 ALA A O 1
ATOM 2230 N N . ILE A 1 293 ? 5.105 3.240 4.840 1.00 97.81 293 ILE A N 1
ATOM 2231 C CA . ILE A 1 293 ? 5.437 4.152 5.945 1.00 97.81 293 ILE A CA 1
ATOM 2232 C C . ILE A 1 293 ? 5.180 5.600 5.517 1.00 97.81 293 ILE A C 1
ATOM 2234 O O . ILE A 1 293 ? 4.492 6.322 6.239 1.00 97.81 293 ILE A O 1
ATOM 2238 N N . VAL A 1 294 ? 5.660 6.008 4.334 1.00 98.06 294 VAL A N 1
ATOM 2239 C CA . VAL A 1 294 ? 5.427 7.356 3.779 1.00 98.06 294 VAL A CA 1
ATOM 2240 C C . VAL A 1 294 ? 3.939 7.684 3.724 1.00 98.06 294 VAL A C 1
ATOM 2242 O O . VAL A 1 294 ? 3.537 8.775 4.126 1.00 98.06 294 VAL A O 1
ATOM 2245 N N . ALA A 1 295 ? 3.120 6.722 3.299 1.00 96.94 295 ALA A N 1
ATOM 2246 C CA . ALA A 1 295 ? 1.679 6.886 3.158 1.00 96.94 295 ALA A CA 1
ATOM 2247 C C . ALA A 1 295 ? 0.955 7.292 4.452 1.00 96.94 295 ALA A C 1
ATOM 2249 O O . ALA A 1 295 ? -0.104 7.902 4.377 1.00 96.94 295 ALA A O 1
ATOM 2250 N N . PHE A 1 296 ? 1.505 7.005 5.638 1.00 96.50 296 PHE A N 1
ATOM 2251 C CA . PHE A 1 296 ? 0.926 7.500 6.892 1.00 96.50 296 PHE A CA 1
ATOM 2252 C C . PHE A 1 296 ? 1.022 9.022 7.037 1.00 96.50 296 PHE A C 1
ATOM 2254 O O . PHE A 1 296 ? 0.233 9.606 7.772 1.00 96.50 296 PHE A O 1
ATOM 2261 N N . GLY A 1 297 ? 1.998 9.654 6.387 1.00 93.25 297 GLY A N 1
ATOM 2262 C CA . GLY A 1 297 ? 2.223 11.093 6.460 1.00 93.25 297 GLY A CA 1
ATOM 2263 C C . GLY A 1 297 ? 1.444 11.921 5.434 1.00 93.25 297 GLY A C 1
ATOM 2264 O O . GLY A 1 297 ? 1.431 13.143 5.562 1.00 93.25 297 GLY A O 1
ATOM 2265 N N . VAL A 1 298 ? 0.830 11.272 4.440 1.00 88.88 298 VAL A N 1
ATOM 2266 C CA . VAL A 1 298 ? 0.001 11.893 3.391 1.00 88.88 298 VAL A CA 1
ATOM 2267 C C . VAL A 1 298 ? -1.420 12.110 3.904 1.00 88.88 298 VAL A C 1
ATOM 2269 O O . VAL A 1 298 ? -1.940 13.232 3.719 1.00 88.88 298 VAL A O 1
#

Secondary structure (DSSP, 8-state):
-----------HHHHHHHHHHHHHHHHHHHHHHHHHHTT---HHHIIIII-TT--HHHHHHH---HHHHHHHHHHHHHTTHHHHHHHHHHHHHHHHHHHHHHHTT--SSTTHHHHHHHHHHHHHHHHHHT-TT-SHHHHHHHHHHHHHHHTS-HHHHHHHHHHHHHHHHHHHHHHHHHHHHHHHH-TT--TTS-S----SS---SSHHHHHHHHHHTTTGGGTHHHHHHHHHHHHHHHHHHHHHTTTT-TT-HHHHHHHHIIIIIIIHHHHHHHHHHS-GGGHHHIIIIIHHHHHTT-